Protein AF-0000000083544588 (afdb_homodimer)

Nearest PDB structures (foldseek):
  3ek3-assembly1_A-2  TM=9.457E-01  e=1.738E-19  Bacteroides fragilis NCTC 9343
  3pxv-assembly2_C  TM=9.164E-01  e=6.960E-16  Desulfitobacterium hafniense DCB-2
  3eo8-assembly3_E  TM=7.975E-01  e=5.896E-12  Clostridioides difficile 630
  3tnz-assembly1_B  TM=7.975E-01  e=2.793E-11  Mus musculus
  5yak-assembly3_D  TM=7.984E-01  e=4.180E-11  Homo sapiens

Sequence (372 aa):
MNETLKNIRNRRSTRAFLPEQLNDTDVQDIIEAGIYSPSATNNQPWHFTVIQRKDIIDRLNDAFKNIASKSENEYIRRFADNEKFHVFYNAPTVVLVSGDKNNEAASVDCAAATENMCIAAESLEIGGCWIGLIAHLLNSEEGAEWVKELEIPEGFRQIHALCLGYKKIQVTNAPKRKENTVNYIKMNETLKNIRNRRSTRAFLPEQLNDTDVQDIIEAGIYSPSATNNQPWHFTVIQRKDIIDRLNDAFKNIASKSENEYIRRFADNEKFHVFYNAPTVVLVSGDKNNEAASVDCAAATENMCIAAESLEIGGCWIGLIAHLLNSEEGAEWVKELEIPEGFRQIHALCLGYKKIQVTNAPKRKENTVNYIK

Organism: NCBI:txid360422

Solvent-accessible surface area (backbone atoms only — not comparable to full-atom values): 19712 Å² total; per-residue (Å²): 132,55,70,43,54,49,28,44,67,63,49,59,77,43,71,46,41,33,78,58,69,78,55,68,67,61,54,49,54,23,52,49,32,24,66,46,36,70,35,76,91,69,58,64,47,52,35,37,35,37,38,52,33,63,70,60,55,51,48,50,38,53,53,35,32,55,54,23,59,69,43,88,48,65,75,53,21,51,54,35,71,36,83,85,62,47,82,55,39,69,34,35,29,38,36,42,37,25,18,36,67,85,41,88,56,20,63,41,28,46,26,23,14,50,40,35,23,51,45,37,27,36,67,68,66,28,30,31,26,84,36,62,70,62,32,66,34,46,68,31,81,85,15,48,61,50,37,56,76,63,63,53,58,89,66,45,38,59,58,46,30,37,25,31,23,40,56,61,62,86,81,80,79,73,80,82,72,81,75,90,40,63,48,77,43,113,132,56,70,41,54,49,29,45,65,64,49,60,76,42,71,46,42,34,79,61,67,75,54,68,66,60,51,48,53,23,51,49,32,25,68,46,35,71,33,76,91,69,59,64,50,53,36,37,33,37,37,52,35,64,68,59,55,50,49,49,37,54,53,35,32,55,55,22,60,70,43,89,48,65,76,54,22,50,54,36,72,36,83,83,61,45,82,56,39,68,34,34,30,37,36,40,36,25,17,35,67,85,42,89,56,20,63,41,29,47,27,23,14,51,42,35,22,49,44,36,28,34,67,69,67,29,30,30,26,83,37,61,68,62,34,66,34,47,67,31,82,86,14,49,62,50,37,58,74,63,63,53,59,89,67,46,38,58,58,45,30,38,25,30,22,39,55,60,60,86,80,81,80,73,79,83,72,81,74,90,38,62,49,77,44,114

Structure (mmCIF, N/CA/C/O backbone):
data_AF-0000000083544588-model_v1
#
loop_
_entity.id
_entity.type
_entity.pdbx_description
1 polymer Nitroreductase
#
loop_
_atom_site.group_PDB
_atom_site.id
_atom_site.type_symbol
_atom_site.label_atom_id
_atom_site.label_alt_id
_atom_site.label_comp_id
_atom_site.label_asym_id
_atom_site.label_entity_id
_atom_site.label_seq_id
_atom_site.pdbx_PDB_ins_code
_atom_site.Cartn_x
_atom_site.Cartn_y
_atom_site.Cartn_z
_atom_site.occupancy
_atom_site.B_iso_or_equiv
_atom_site.auth_seq_id
_atom_site.auth_comp_id
_atom_site.auth_asym_id
_atom_site.auth_atom_id
_atom_site.pdbx_PDB_model_num
ATOM 1 N N . MET A 1 1 ? 20.031 1.789 12.148 1 83.75 1 MET A N 1
ATOM 2 C CA . MET A 1 1 ? 18.75 1.499 11.531 1 83.75 1 MET A CA 1
ATOM 3 C C . MET A 1 1 ? 18.141 0.225 12.102 1 83.75 1 MET A C 1
ATOM 5 O O . MET A 1 1 ? 18.828 -0.78 12.273 1 83.75 1 MET A O 1
ATOM 9 N N . ASN A 1 2 ? 16.844 0.308 12.445 1 95.31 2 ASN A N 1
ATOM 10 C CA . ASN A 1 2 ? 16.266 -0.887 13.047 1 95.31 2 ASN A CA 1
ATOM 11 C C . ASN A 1 2 ? 15.891 -1.922 11.992 1 95.31 2 ASN A C 1
ATOM 13 O O . ASN A 1 2 ? 16.047 -1.674 10.789 1 95.31 2 ASN A O 1
ATOM 17 N N . GLU A 1 3 ? 15.523 -3.125 12.398 1 98 3 GLU A N 1
ATOM 18 C CA . GLU A 1 3 ? 15.312 -4.258 11.5 1 98 3 GLU A CA 1
ATOM 19 C C . GLU A 1 3 ? 14.164 -3.992 10.531 1 98 3 GLU A C 1
ATOM 21 O O . GLU A 1 3 ? 14.203 -4.438 9.383 1 98 3 GLU A O 1
ATOM 26 N N . THR A 1 4 ? 13.18 -3.309 10.984 1 98.81 4 THR A N 1
ATOM 27 C CA . THR A 1 4 ? 12.047 -2.986 10.125 1 98.81 4 THR A CA 1
ATOM 28 C C . THR A 1 4 ? 12.484 -2.08 8.977 1 98.81 4 THR A C 1
ATOM 30 O O . THR A 1 4 ? 12.188 -2.357 7.812 1 98.81 4 THR A O 1
ATOM 33 N N . LEU A 1 5 ? 13.219 -1.004 9.242 1 98.75 5 LEU A N 1
ATOM 34 C CA . LEU A 1 5 ? 13.727 -0.095 8.227 1 98.75 5 LEU A CA 1
ATOM 35 C C . LEU A 1 5 ? 14.672 -0.822 7.273 1 98.75 5 LEU A C 1
ATOM 37 O O . LEU A 1 5 ? 14.641 -0.589 6.062 1 98.75 5 LEU A O 1
ATOM 41 N N . LYS A 1 6 ? 15.477 -1.685 7.816 1 97.94 6 LYS A N 1
ATOM 42 C CA . LYS A 1 6 ? 16.391 -2.477 6.996 1 97.94 6 LYS A CA 1
ATOM 43 C C . LYS A 1 6 ? 15.625 -3.336 5.996 1 97.94 6 LYS A C 1
ATOM 45 O O . LYS A 1 6 ? 15.984 -3.391 4.816 1 97.94 6 LYS A O 1
ATOM 50 N N . ASN A 1 7 ? 14.602 -4.016 6.453 1 98.12 7 ASN A N 1
ATOM 51 C CA . ASN A 1 7 ? 13.812 -4.875 5.578 1 98.12 7 ASN A CA 1
ATOM 52 C C . ASN A 1 7 ? 13.094 -4.07 4.5 1 98.12 7 ASN A C 1
ATOM 54 O O . ASN A 1 7 ? 13.016 -4.508 3.348 1 98.12 7 ASN A O 1
ATOM 58 N N . ILE A 1 8 ? 12.562 -2.893 4.832 1 98.25 8 ILE A N 1
ATOM 59 C CA . ILE A 1 8 ? 11.914 -2.025 3.857 1 98.25 8 ILE A CA 1
ATOM 60 C C . ILE A 1 8 ? 12.922 -1.619 2.779 1 98.25 8 ILE A C 1
ATOM 62 O O . ILE A 1 8 ? 12.609 -1.666 1.587 1 98.25 8 ILE A O 1
ATOM 66 N N . ARG A 1 9 ? 14.07 -1.272 3.168 1 95.94 9 ARG A N 1
ATOM 67 C CA . ARG A 1 9 ? 15.094 -0.819 2.238 1 95.94 9 ARG A CA 1
ATOM 68 C C . ARG A 1 9 ? 15.578 -1.965 1.357 1 95.94 9 ARG A C 1
ATOM 70 O O . ARG A 1 9 ? 15.914 -1.759 0.189 1 95.94 9 ARG A O 1
ATOM 77 N N . ASN A 1 10 ? 15.594 -3.135 1.881 1 94.88 10 ASN A N 1
ATOM 78 C CA . ASN A 1 10 ? 16.172 -4.285 1.195 1 94.88 10 ASN A CA 1
ATOM 79 C C . ASN A 1 10 ? 15.164 -4.953 0.268 1 94.88 10 ASN A C 1
ATOM 81 O O . ASN A 1 10 ? 15.539 -5.695 -0.64 1 94.88 10 ASN A O 1
ATOM 85 N N . ARG A 1 11 ? 13.891 -4.785 0.56 1 96.56 11 ARG A N 1
ATOM 86 C CA . ARG A 1 11 ? 12.867 -5.477 -0.219 1 96.56 11 ARG A CA 1
ATOM 87 C C . ARG A 1 11 ? 12.969 -5.121 -1.698 1 96.56 11 ARG A C 1
ATOM 89 O O . ARG A 1 11 ? 13.008 -3.941 -2.057 1 96.56 11 ARG A O 1
ATOM 96 N N . ARG A 1 12 ? 13.055 -6.121 -2.557 1 96.31 12 ARG A N 1
ATOM 97 C CA . ARG A 1 12 ? 13.031 -6.039 -4.012 1 96.31 12 ARG A CA 1
ATOM 98 C C . ARG A 1 12 ? 12.117 -7.109 -4.605 1 96.31 12 ARG A C 1
ATOM 100 O O . ARG A 1 12 ? 11.883 -8.148 -3.98 1 96.31 12 ARG A O 1
ATOM 107 N N . SER A 1 13 ? 11.688 -6.801 -5.824 1 96.69 13 SER A N 1
ATOM 108 C CA . SER A 1 13 ? 10.938 -7.84 -6.527 1 96.69 13 SER A CA 1
ATOM 109 C C . SER A 1 13 ? 11.844 -9.008 -6.902 1 96.69 13 SER A C 1
ATOM 111 O O . SER A 1 13 ? 12.875 -8.82 -7.551 1 96.69 13 SER A O 1
ATOM 113 N N . THR A 1 14 ? 11.484 -10.164 -6.402 1 96.69 14 THR A N 1
ATOM 114 C CA . THR A 1 14 ? 12.164 -11.406 -6.742 1 96.69 14 THR A CA 1
ATOM 115 C C . THR A 1 14 ? 11.484 -12.094 -7.918 1 96.69 14 THR A C 1
ATOM 117 O O . THR A 1 14 ? 10.266 -12.289 -7.914 1 96.69 14 THR A O 1
ATOM 120 N N . ARG A 1 15 ? 12.25 -12.547 -8.883 1 96.25 15 ARG A N 1
ATOM 121 C CA . ARG A 1 15 ? 11.656 -13.148 -10.07 1 96.25 15 ARG A CA 1
ATOM 122 C C . ARG A 1 15 ? 12.336 -14.469 -10.422 1 96.25 15 ARG A C 1
ATOM 124 O O . ARG A 1 15 ? 12.273 -14.914 -11.57 1 96.25 15 ARG A O 1
ATOM 131 N N . ALA A 1 16 ? 13.055 -14.938 -9.516 1 97.12 16 ALA A N 1
ATOM 132 C CA . ALA A 1 16 ? 13.641 -16.266 -9.555 1 97.12 16 ALA A CA 1
ATOM 133 C C . ALA A 1 16 ? 13.5 -16.969 -8.211 1 97.12 16 ALA A C 1
ATOM 135 O O . ALA A 1 16 ? 14.008 -16.5 -7.195 1 97.12 16 ALA A O 1
ATOM 136 N N . PHE A 1 17 ? 12.898 -18.234 -8.242 1 97.94 17 PHE A N 1
ATOM 137 C CA . PHE A 1 17 ? 12.539 -18.891 -6.996 1 97.94 17 PHE A CA 1
ATOM 138 C C . PHE A 1 17 ? 13.039 -20.344 -6.977 1 97.94 17 PHE A C 1
ATOM 140 O O . PHE A 1 17 ? 13.172 -20.969 -8.031 1 97.94 17 PHE A O 1
ATOM 147 N N . LEU A 1 18 ? 13.352 -20.766 -5.766 1 98 18 LEU A N 1
ATOM 148 C CA . LEU A 1 18 ? 13.531 -22.203 -5.562 1 98 18 LEU A CA 1
ATOM 149 C C . LEU A 1 18 ? 12.195 -22.938 -5.641 1 98 18 LEU A C 1
ATOM 151 O O . LEU A 1 18 ? 11.148 -22.359 -5.34 1 98 18 LEU A O 1
ATOM 155 N N . PRO A 1 19 ? 12.195 -24.219 -6.008 1 97.19 19 PRO A N 1
ATOM 156 C CA . PRO A 1 19 ? 10.938 -24.938 -6.199 1 97.19 19 PRO A CA 1
ATOM 157 C C . PRO A 1 19 ? 10.281 -25.344 -4.879 1 97.19 19 PRO A C 1
ATOM 159 O O . PRO A 1 19 ? 9.102 -25.703 -4.859 1 97.19 19 PRO A O 1
ATOM 162 N N . GLU A 1 20 ? 11.031 -25.281 -3.783 1 97.94 20 GLU A N 1
ATOM 163 C CA . GLU A 1 20 ? 10.516 -25.688 -2.479 1 97.94 20 GLU A CA 1
ATOM 164 C C . GLU A 1 20 ? 9.352 -24.812 -2.037 1 97.94 20 GLU A C 1
ATOM 166 O O . GLU A 1 20 ? 9.414 -23.594 -2.15 1 97.94 20 GLU A O 1
ATOM 171 N N . GLN A 1 21 ? 8.32 -25.516 -1.528 1 98.62 21 GLN A N 1
ATOM 172 C CA . GLN A 1 21 ? 7.156 -24.781 -1.042 1 98.62 21 GLN A CA 1
ATOM 173 C C . GLN A 1 21 ? 7.449 -24.109 0.294 1 98.62 21 GLN A C 1
ATOM 175 O O . GLN A 1 21 ? 8.242 -24.625 1.093 1 98.62 21 GLN A O 1
ATOM 180 N N . LEU A 1 22 ? 6.809 -23.016 0.507 1 98.69 22 LEU A N 1
ATOM 181 C CA . LEU A 1 22 ? 6.926 -22.328 1.789 1 98.69 22 LEU A CA 1
ATOM 182 C C . LEU A 1 22 ? 6.238 -23.125 2.895 1 98.69 22 LEU A C 1
ATOM 184 O O . LEU A 1 22 ? 5.27 -23.844 2.639 1 98.69 22 LEU A O 1
ATOM 188 N N . ASN A 1 23 ? 6.73 -22.984 4.074 1 97.56 23 ASN A N 1
ATOM 189 C CA . ASN A 1 23 ? 6.043 -23.641 5.184 1 97.56 23 ASN A CA 1
ATOM 190 C C . ASN A 1 23 ? 4.801 -22.859 5.609 1 97.56 23 ASN A C 1
ATOM 192 O O . ASN A 1 23 ? 4.695 -21.656 5.355 1 97.56 23 ASN A O 1
ATOM 196 N N . ASP A 1 24 ? 3.932 -23.547 6.281 1 98 24 ASP A N 1
ATOM 197 C CA . ASP A 1 24 ? 2.621 -23 6.625 1 98 24 ASP A CA 1
ATOM 198 C C . ASP A 1 24 ? 2.75 -21.797 7.559 1 98 24 ASP A C 1
ATOM 200 O O . ASP A 1 24 ? 2.006 -20.828 7.434 1 98 24 ASP A O 1
ATOM 204 N N . THR A 1 25 ? 3.605 -21.859 8.477 1 98.44 25 THR A N 1
ATOM 205 C CA . THR A 1 25 ? 3.764 -20.781 9.453 1 98.44 25 THR A CA 1
ATOM 206 C C . THR A 1 25 ? 4.156 -19.484 8.766 1 98.44 25 THR A C 1
ATOM 208 O O . THR A 1 25 ? 3.584 -18.438 9.047 1 98.44 25 THR A O 1
ATOM 211 N N . ASP A 1 26 ? 5.137 -19.594 7.863 1 98.44 26 ASP A N 1
ATOM 212 C CA . ASP A 1 26 ? 5.578 -18.406 7.129 1 98.44 26 ASP A CA 1
ATOM 213 C C . ASP A 1 26 ? 4.445 -17.828 6.281 1 98.44 26 ASP A C 1
ATOM 215 O O . ASP A 1 26 ? 4.223 -16.625 6.27 1 98.44 26 ASP A O 1
ATOM 219 N N . VAL A 1 27 ? 3.725 -18.703 5.609 1 98.81 27 VAL A N 1
ATOM 220 C CA . VAL A 1 27 ? 2.611 -18.266 4.773 1 98.81 27 VAL A CA 1
ATOM 221 C C . VAL A 1 27 ? 1.564 -17.562 5.637 1 98.81 27 VAL A C 1
ATOM 223 O O . VAL A 1 27 ? 1.08 -16.484 5.281 1 98.81 27 VAL A O 1
ATOM 226 N N . GLN A 1 28 ? 1.275 -18.078 6.75 1 98.5 28 GLN A N 1
ATOM 227 C CA . GLN A 1 28 ? 0.278 -17.516 7.645 1 98.5 28 GLN A CA 1
ATOM 228 C C . GLN A 1 28 ? 0.722 -16.141 8.156 1 98.5 28 GLN A C 1
ATOM 230 O O . GLN A 1 28 ? -0.082 -15.211 8.234 1 98.5 28 GLN A O 1
ATOM 235 N N . ASP A 1 29 ? 1.989 -16.062 8.539 1 98.81 29 ASP A N 1
ATOM 236 C CA . ASP A 1 29 ? 2.518 -14.789 9.016 1 98.81 29 ASP A CA 1
ATOM 237 C C . ASP A 1 29 ? 2.41 -13.711 7.938 1 98.81 29 ASP A C 1
ATOM 239 O O . ASP A 1 29 ? 2.061 -12.562 8.227 1 98.81 29 ASP A O 1
ATOM 243 N N . ILE A 1 30 ? 2.697 -14.086 6.719 1 98.94 30 ILE A N 1
ATOM 244 C CA . ILE A 1 30 ? 2.646 -13.141 5.605 1 98.94 30 ILE A CA 1
ATOM 245 C C . ILE A 1 30 ? 1.203 -12.711 5.359 1 98.94 30 ILE A C 1
ATOM 247 O O . ILE A 1 30 ? 0.922 -11.523 5.199 1 98.94 30 ILE A O 1
ATOM 251 N N . ILE A 1 31 ? 0.235 -13.641 5.371 1 98.88 31 ILE A N 1
ATOM 252 C CA . ILE A 1 31 ? -1.171 -13.336 5.137 1 98.88 31 ILE A CA 1
ATOM 253 C C . ILE A 1 31 ? -1.703 -12.469 6.277 1 98.88 31 ILE A C 1
ATOM 255 O O . ILE A 1 31 ? -2.439 -11.508 6.043 1 98.88 31 ILE A O 1
ATOM 259 N N . GLU A 1 32 ? -1.313 -12.805 7.469 1 98.5 32 GLU A N 1
ATOM 260 C CA . GLU A 1 32 ? -1.732 -12.008 8.617 1 98.5 32 GLU A CA 1
ATOM 261 C C . GLU A 1 32 ? -1.255 -10.562 8.484 1 98.5 32 GLU A C 1
ATOM 263 O O . GLU A 1 32 ? -1.97 -9.633 8.859 1 98.5 32 GLU A O 1
ATOM 268 N N . ALA A 1 33 ? -0.038 -10.383 7.996 1 98.81 33 ALA A N 1
ATOM 269 C CA . ALA A 1 33 ? 0.469 -9.031 7.758 1 98.81 33 ALA A CA 1
ATOM 270 C C . ALA A 1 33 ? -0.46 -8.25 6.828 1 98.81 33 ALA A C 1
ATOM 272 O O . ALA A 1 33 ? -0.697 -7.062 7.035 1 98.81 33 ALA A O 1
ATOM 273 N N . GLY A 1 34 ? -0.997 -8.898 5.797 1 98.88 34 GLY A N 1
ATOM 274 C CA . GLY A 1 34 ? -1.97 -8.258 4.922 1 98.88 34 GLY A CA 1
ATOM 275 C C . GLY A 1 34 ? -3.264 -7.902 5.633 1 98.88 34 GLY A C 1
ATOM 276 O O . GLY A 1 34 ? -3.775 -6.793 5.477 1 98.88 34 GLY A O 1
ATOM 277 N N . ILE A 1 35 ? -3.736 -8.781 6.438 1 98.5 35 ILE A N 1
ATOM 278 C CA . ILE A 1 35 ? -5.004 -8.633 7.141 1 98.5 35 ILE A CA 1
ATOM 279 C C . ILE A 1 35 ? -4.922 -7.461 8.117 1 98.5 35 ILE A C 1
ATOM 281 O O . ILE A 1 35 ? -5.91 -6.762 8.344 1 98.5 35 ILE A O 1
ATOM 285 N N . TYR A 1 36 ? -3.779 -7.168 8.609 1 97.5 36 TYR A N 1
ATOM 286 C CA . TYR A 1 36 ? -3.605 -6.145 9.633 1 97.5 36 TYR A CA 1
ATOM 287 C C . TYR A 1 36 ? -3.316 -4.785 9.008 1 97.5 36 TYR A C 1
ATOM 289 O O . TYR A 1 36 ? -3.016 -3.82 9.711 1 97.5 36 TYR A O 1
ATOM 297 N N . SER A 1 37 ? -3.363 -4.711 7.688 1 98.19 37 SER A N 1
ATOM 298 C CA . SER A 1 37 ? -3.193 -3.426 7.02 1 98.19 37 SER A CA 1
ATOM 299 C C . SER A 1 37 ? -4.34 -2.477 7.352 1 98.19 37 SER A C 1
ATOM 301 O O . SER A 1 37 ? -5.422 -2.914 7.746 1 98.19 37 SER A O 1
ATOM 303 N N . PRO A 1 38 ? -4.09 -1.159 7.324 1 97.88 38 PRO A N 1
ATOM 304 C CA . PRO A 1 38 ? -5.199 -0.215 7.449 1 97.88 38 PRO A CA 1
ATOM 305 C C . PRO A 1 38 ? -6.152 -0.263 6.258 1 97.88 38 PRO A C 1
ATOM 307 O O . PRO A 1 38 ? -5.773 -0.72 5.176 1 97.88 38 PRO A O 1
ATOM 310 N N . SER A 1 39 ? -7.371 0.122 6.488 1 98.19 39 SER A N 1
ATOM 311 C CA . SER A 1 39 ? -8.367 0.298 5.434 1 98.19 39 SER A CA 1
ATOM 312 C C . SER A 1 39 ? -9.281 1.481 5.734 1 98.19 39 SER A C 1
ATOM 314 O O . SER A 1 39 ? -9.523 1.807 6.898 1 98.19 39 SER A O 1
ATOM 316 N N . ALA A 1 40 ? -9.68 2.141 4.648 1 97.75 40 ALA A N 1
ATOM 317 C CA . ALA A 1 40 ? -10.594 3.266 4.805 1 97.75 40 ALA A CA 1
ATOM 318 C C . ALA A 1 40 ? -11.828 2.857 5.605 1 97.75 40 ALA A C 1
ATOM 320 O O . ALA A 1 40 ? -12.484 1.863 5.285 1 97.75 40 ALA A O 1
ATOM 321 N N . THR A 1 41 ? -12.047 3.65 6.738 1 94.56 41 THR A N 1
ATOM 322 C CA . THR A 1 41 ? -13.203 3.449 7.605 1 94.56 41 THR A CA 1
ATOM 323 C C . THR A 1 41 ? -13.203 2.035 8.18 1 94.56 41 THR A C 1
ATOM 325 O O . THR A 1 41 ? -14.266 1.49 8.492 1 94.56 41 THR A O 1
ATOM 328 N N . ASN A 1 42 ? -12.039 1.371 8.164 1 96.19 42 ASN A N 1
ATOM 329 C CA . ASN A 1 42 ? -11.875 0.008 8.656 1 96.19 42 ASN A CA 1
ATOM 330 C C . ASN A 1 42 ? -12.836 -0.958 7.973 1 96.19 42 ASN A C 1
ATOM 332 O O . ASN A 1 42 ? -13.406 -1.84 8.617 1 96.19 42 ASN A O 1
ATOM 336 N N . ASN A 1 43 ? -13.023 -0.753 6.664 1 97.38 43 ASN A N 1
ATOM 337 C CA . ASN A 1 43 ? -13.953 -1.593 5.918 1 97.38 43 ASN A CA 1
ATOM 338 C C . ASN A 1 43 ? -13.367 -2.979 5.652 1 97.38 43 ASN A C 1
ATOM 340 O O . ASN A 1 43 ? -14.109 -3.941 5.461 1 97.38 43 ASN A O 1
ATOM 344 N N . GLN A 1 44 ? -12.062 -3.068 5.598 1 98.38 44 GLN A N 1
ATOM 345 C CA . GLN A 1 44 ? -11.383 -4.332 5.344 1 98.38 44 GLN A CA 1
ATOM 346 C C . GLN A 1 44 ? -11.984 -5.051 4.141 1 98.38 44 GLN A C 1
ATOM 348 O O . GLN A 1 44 ? -12.43 -6.195 4.25 1 98.38 44 GLN A O 1
ATOM 353 N N . PRO A 1 45 ? -11.906 -4.328 2.951 1 98.69 45 PRO A N 1
ATOM 354 C CA . PRO A 1 45 ? -12.68 -4.777 1.791 1 98.69 45 PRO A CA 1
ATOM 355 C C . PRO A 1 45 ? -11.961 -5.863 0.988 1 98.69 45 PRO A C 1
ATOM 357 O O . PRO A 1 45 ? -12.125 -5.941 -0.233 1 98.69 45 PRO A O 1
ATOM 360 N N . TRP A 1 46 ? -11.164 -6.699 1.532 1 98.81 46 TRP A N 1
ATOM 361 C CA . TRP A 1 46 ? -10.273 -7.59 0.801 1 98.81 46 TRP A CA 1
ATOM 362 C C . TRP A 1 46 ? -10.633 -9.047 1.048 1 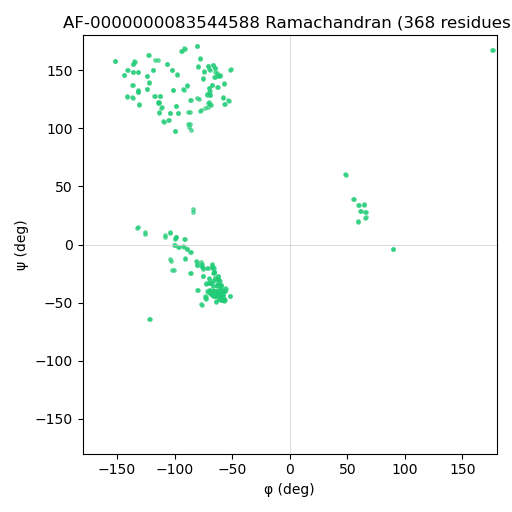98.81 46 TRP A C 1
ATOM 364 O O . TRP A 1 46 ? -11.344 -9.367 2.006 1 98.81 46 TRP A O 1
ATOM 374 N N . HIS A 1 47 ? -10.211 -9.859 0.164 1 98.88 47 HIS A N 1
ATOM 375 C CA . HIS A 1 47 ? -10.141 -11.312 0.285 1 98.88 47 HIS A CA 1
ATOM 376 C C . HIS A 1 47 ? -8.828 -11.852 -0.265 1 98.88 47 HIS A C 1
ATOM 378 O O . HIS A 1 47 ? -8.367 -11.414 -1.321 1 98.88 47 HIS A O 1
ATOM 384 N N . PHE A 1 48 ? -8.227 -12.805 0.445 1 98.94 48 PHE A N 1
ATOM 385 C CA . PHE A 1 48 ? -6.945 -13.391 0.065 1 98.94 48 PHE A CA 1
ATOM 386 C C . PHE A 1 48 ? -7.121 -14.836 -0.367 1 98.94 48 PHE A C 1
ATOM 388 O O . PHE A 1 48 ? -7.59 -15.672 0.411 1 98.94 48 PHE A O 1
ATOM 395 N N . THR A 1 49 ? -6.805 -15.133 -1.572 1 98.94 49 THR A N 1
ATOM 396 C CA . THR A 1 49 ? -6.758 -16.5 -2.074 1 98.94 49 THR A CA 1
ATOM 397 C C . THR A 1 49 ? -5.316 -16.984 -2.203 1 98.94 4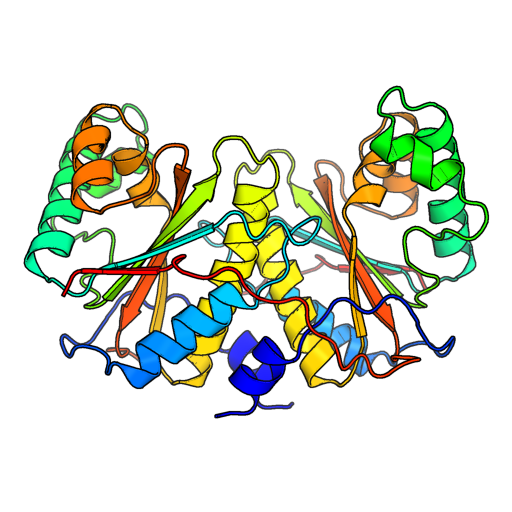9 THR A C 1
ATOM 399 O O . THR A 1 49 ? -4.562 -16.484 -3.043 1 98.94 49 THR A O 1
ATOM 402 N N . VAL A 1 50 ? -4.949 -17.953 -1.388 1 98.94 50 VAL A N 1
ATOM 403 C CA . VAL A 1 50 ? -3.594 -18.484 -1.377 1 98.94 50 VAL A CA 1
ATOM 404 C C . VAL A 1 50 ? -3.543 -19.781 -2.195 1 98.94 50 VAL A C 1
ATOM 406 O O . VAL A 1 50 ? -4.23 -20.75 -1.877 1 98.94 50 VAL A O 1
ATOM 409 N N . ILE A 1 51 ? -2.736 -19.781 -3.234 1 98.88 51 ILE A N 1
ATOM 410 C CA . ILE A 1 51 ? -2.629 -20.938 -4.133 1 98.88 51 ILE A CA 1
ATOM 411 C C . ILE A 1 51 ? -1.235 -21.547 -4.02 1 98.88 51 ILE A C 1
ATOM 413 O O . ILE A 1 51 ? -0.234 -20.891 -4.305 1 98.88 51 ILE A O 1
ATOM 417 N N . GLN A 1 52 ? -1.157 -22.859 -3.662 1 98.75 52 GLN A N 1
ATOM 418 C CA . GLN A 1 52 ? 0.119 -23.562 -3.572 1 98.75 52 GLN A CA 1
ATOM 419 C C . GLN A 1 52 ? 0.105 -24.828 -4.41 1 98.75 52 GLN A C 1
ATOM 421 O O . GLN A 1 52 ? 1.039 -25.641 -4.344 1 98.75 52 GLN A O 1
ATOM 426 N N . ARG A 1 53 ? -0.944 -24.969 -5.238 1 98.19 53 ARG A N 1
ATOM 427 C CA . ARG A 1 53 ? -1.023 -26.062 -6.203 1 98.19 53 ARG A CA 1
ATOM 428 C C . ARG A 1 53 ? -0.357 -25.688 -7.52 1 98.19 53 ARG A C 1
ATOM 430 O O . ARG A 1 53 ? -0.865 -24.828 -8.258 1 98.19 53 ARG A O 1
ATOM 437 N N . LYS A 1 54 ? 0.688 -26.375 -7.773 1 98.12 54 LYS A N 1
ATOM 438 C CA . LYS A 1 54 ? 1.479 -26.047 -8.953 1 98.12 54 LYS A CA 1
ATOM 439 C C . LYS A 1 54 ? 0.639 -26.172 -10.227 1 98.12 54 LYS A C 1
ATOM 441 O O . LYS A 1 54 ? 0.803 -25.375 -11.156 1 98.12 54 LYS A O 1
ATOM 446 N N . ASP A 1 55 ? -0.147 -27.172 -10.32 1 98.38 55 ASP A N 1
ATOM 447 C CA . ASP A 1 55 ? -0.958 -27.359 -11.516 1 98.38 55 ASP A CA 1
ATOM 448 C C . ASP A 1 55 ? -1.898 -26.188 -11.742 1 98.38 55 ASP A C 1
ATOM 450 O O . ASP A 1 55 ? -2.092 -25.75 -12.883 1 98.38 55 ASP A O 1
ATOM 454 N N . ILE A 1 56 ? -2.516 -25.609 -10.68 1 98.56 56 ILE A N 1
ATOM 455 C CA . ILE A 1 56 ? -3.412 -24.469 -10.789 1 98.56 56 ILE A CA 1
ATOM 456 C C . ILE A 1 56 ? -2.617 -23.219 -11.188 1 98.56 56 ILE A C 1
ATOM 458 O O . ILE A 1 56 ? -3.041 -22.453 -12.055 1 98.56 56 ILE A O 1
ATOM 462 N N . ILE A 1 57 ? -1.458 -23.047 -10.609 1 98.75 57 ILE A N 1
ATOM 463 C CA . ILE A 1 57 ? -0.606 -21.891 -10.906 1 98.75 57 ILE A CA 1
ATOM 464 C C . ILE A 1 57 ? -0.188 -21.938 -12.375 1 98.75 57 ILE A C 1
ATOM 466 O O . ILE A 1 57 ? -0.252 -20.922 -13.078 1 98.75 57 ILE A O 1
ATOM 470 N N . ASP A 1 58 ? 0.152 -23.125 -12.875 1 98.62 58 ASP A N 1
ATOM 471 C CA . ASP A 1 58 ? 0.551 -23.281 -14.273 1 98.62 58 ASP A CA 1
ATOM 472 C C . ASP A 1 58 ? -0.633 -23.062 -15.211 1 98.62 58 ASP A C 1
ATOM 474 O O . ASP A 1 58 ? -0.49 -22.422 -16.25 1 98.62 58 ASP A O 1
ATOM 478 N N . ARG A 1 59 ? -1.74 -23.547 -14.836 1 98.56 59 ARG A N 1
ATOM 479 C CA . ARG A 1 59 ? -2.93 -23.344 -15.656 1 98.56 59 ARG A CA 1
ATOM 480 C C . ARG A 1 59 ? -3.305 -21.875 -15.734 1 98.56 59 ARG A C 1
ATOM 482 O O . ARG A 1 59 ? -3.752 -21.391 -16.781 1 98.56 59 ARG A O 1
ATOM 489 N N . LEU A 1 60 ? -3.186 -21.156 -14.633 1 98.69 60 LEU A N 1
ATOM 490 C CA . LEU A 1 60 ? -3.43 -19.719 -14.633 1 98.69 60 LEU A CA 1
ATOM 491 C C . LEU A 1 60 ? -2.479 -19.016 -15.594 1 98.69 60 LEU A C 1
ATOM 493 O O . LEU A 1 60 ? -2.895 -18.125 -16.344 1 98.69 60 LEU A O 1
ATOM 497 N N . ASN A 1 61 ? -1.217 -19.359 -15.492 1 98.56 61 ASN A N 1
ATOM 498 C CA . ASN A 1 61 ? -0.246 -18.781 -16.406 1 98.56 61 ASN A CA 1
ATOM 499 C C . ASN A 1 61 ? -0.632 -19.031 -17.859 1 98.56 61 ASN A C 1
ATOM 501 O O . ASN A 1 61 ? -0.616 -18.094 -18.688 1 98.56 61 ASN A O 1
ATOM 505 N N . ASP A 1 62 ? -0.972 -20.25 -18.172 1 98 62 ASP A N 1
ATOM 506 C CA . ASP A 1 62 ? -1.333 -20.594 -19.547 1 98 62 ASP A CA 1
ATOM 507 C C . ASP A 1 62 ? -2.564 -19.828 -20 1 98 62 ASP A C 1
ATOM 509 O O . ASP A 1 62 ? -2.617 -19.344 -21.141 1 98 62 ASP A O 1
ATOM 513 N N . ALA A 1 63 ? -3.537 -19.734 -19.156 1 98.06 63 ALA A N 1
ATOM 514 C CA . ALA A 1 63 ? -4.754 -18.984 -19.469 1 98.06 63 ALA A CA 1
ATOM 515 C C . ALA A 1 63 ? -4.445 -17.5 -19.688 1 98.06 63 ALA A C 1
ATOM 517 O O . ALA A 1 63 ? -4.988 -16.875 -20.609 1 98.06 63 ALA A O 1
ATOM 518 N N . PHE A 1 64 ? -3.611 -16.938 -18.875 1 98.25 64 PHE A N 1
ATOM 519 C CA . PHE A 1 64 ? -3.203 -15.547 -19.047 1 98.25 64 PHE A CA 1
ATOM 520 C C . PHE A 1 64 ? -2.512 -15.344 -20.391 1 98.25 64 PHE A C 1
ATOM 522 O O . PHE A 1 64 ? -2.826 -14.406 -21.125 1 98.25 64 PHE A O 1
ATOM 529 N N . LYS A 1 65 ? -1.62 -16.25 -20.672 1 97.62 65 LYS A N 1
ATOM 530 C CA . LYS A 1 65 ? -0.9 -16.125 -21.938 1 97.62 65 LYS A CA 1
ATOM 531 C C . LYS A 1 65 ? -1.856 -16.203 -23.125 1 97.62 65 LYS A C 1
ATOM 533 O O . LYS A 1 65 ? -1.658 -15.516 -24.125 1 97.62 65 LYS A O 1
ATOM 538 N N . ASN A 1 66 ? -2.803 -17.031 -23.031 1 96.81 66 ASN A N 1
ATOM 539 C CA . ASN A 1 66 ? -3.795 -17.141 -24.094 1 96.81 66 ASN A CA 1
ATOM 540 C C . ASN A 1 66 ? -4.539 -15.828 -24.297 1 96.81 66 ASN A C 1
ATOM 542 O O . ASN A 1 66 ? -4.688 -15.367 -25.438 1 96.81 66 ASN A O 1
ATOM 546 N N . ILE A 1 67 ? -5 -15.203 -23.266 1 96 67 ILE A N 1
ATOM 547 C CA . ILE A 1 67 ? -5.742 -13.953 -23.391 1 96 67 ILE A CA 1
ATOM 548 C C . ILE A 1 67 ? -4.797 -12.836 -23.828 1 96 67 ILE A C 1
ATOM 550 O O . ILE A 1 67 ? -5.188 -11.953 -24.594 1 96 67 ILE A O 1
ATOM 554 N N . ALA A 1 68 ? -3.592 -12.867 -23.266 1 96.38 68 ALA A N 1
ATOM 555 C CA . ALA A 1 68 ? -2.596 -11.867 -23.625 1 96.38 68 ALA A CA 1
ATOM 556 C C . ALA A 1 68 ? -2.287 -11.93 -25.125 1 96.38 68 ALA A C 1
ATOM 558 O O . ALA A 1 68 ? -2.072 -10.891 -25.766 1 96.38 68 ALA A O 1
ATOM 559 N N . SER A 1 69 ? -2.299 -13.141 -25.75 1 96.19 69 SER A N 1
ATOM 560 C CA . SER A 1 69 ? -1.979 -13.32 -27.156 1 96.19 69 SER A CA 1
ATOM 561 C C . SER A 1 69 ? -3.029 -12.672 -28.062 1 96.19 69 SER A C 1
ATOM 563 O O . SER A 1 69 ? -2.752 -12.344 -29.219 1 96.19 69 SER A O 1
ATOM 565 N N . LYS A 1 70 ? -4.188 -12.422 -27.531 1 95 70 LYS A N 1
ATOM 566 C CA . LYS A 1 70 ? -5.301 -11.852 -28.281 1 95 70 LYS A CA 1
ATOM 567 C C . LYS A 1 70 ? -5.438 -10.359 -28.016 1 95 70 LYS A C 1
ATOM 569 O O . LYS A 1 70 ? -6.309 -9.695 -28.594 1 95 70 LYS A O 1
ATOM 574 N N . SER A 1 71 ? -4.605 -9.852 -27.203 1 93.62 71 SER A N 1
ATOM 575 C CA . SER A 1 71 ? -4.727 -8.461 -26.781 1 93.62 71 SER A CA 1
ATOM 576 C C . SER A 1 71 ? -4.273 -7.508 -27.891 1 93.62 71 SER A C 1
ATOM 578 O O . SER A 1 71 ? -3.299 -7.785 -28.578 1 93.62 71 SER A O 1
ATOM 580 N N . GLU A 1 72 ? -5 -6.379 -27.969 1 92.88 72 GLU A N 1
ATOM 581 C CA . GLU A 1 72 ? -4.586 -5.324 -28.891 1 92.88 72 GLU A CA 1
ATOM 582 C C . GLU A 1 72 ? -3.467 -4.477 -28.297 1 92.88 72 GLU A C 1
ATOM 584 O O . GLU A 1 72 ? -2.797 -3.73 -29.016 1 92.88 72 GLU A O 1
ATOM 589 N N . ASN A 1 73 ? -3.299 -4.559 -27.031 1 91.75 73 ASN A N 1
ATOM 590 C CA . ASN A 1 73 ? -2.215 -3.869 -26.344 1 91.75 73 ASN A CA 1
ATOM 591 C C . ASN A 1 73 ? -0.884 -4.59 -26.531 1 91.75 73 ASN A C 1
ATOM 593 O O . ASN A 1 73 ? -0.688 -5.688 -26 1 91.75 73 ASN A O 1
ATOM 597 N N . GLU A 1 74 ? 0.054 -3.922 -27.203 1 91.94 74 GLU A N 1
ATOM 598 C CA . GLU A 1 74 ? 1.338 -4.535 -27.547 1 91.94 74 GLU A CA 1
ATOM 599 C C . GLU A 1 74 ? 2.117 -4.898 -26.281 1 91.94 74 GLU A C 1
ATOM 601 O O . GLU A 1 74 ? 2.82 -5.91 -26.25 1 91.94 74 GLU A O 1
ATOM 606 N N . TYR A 1 75 ? 1.996 -4.141 -25.328 1 89.81 75 TYR A N 1
ATOM 607 C CA . TYR A 1 75 ? 2.699 -4.391 -24.062 1 89.81 75 TYR A CA 1
ATOM 608 C C . TYR A 1 75 ? 2.252 -5.707 -23.453 1 89.81 75 TYR A C 1
ATOM 610 O O . TYR A 1 75 ? 3.082 -6.52 -23.031 1 89.81 75 TYR A O 1
ATOM 618 N N . ILE A 1 76 ? 1.016 -5.906 -23.453 1 92.38 76 ILE A N 1
ATOM 619 C CA . ILE A 1 76 ? 0.461 -7.129 -22.875 1 92.38 76 ILE A CA 1
ATOM 620 C C . ILE A 1 76 ? 0.811 -8.32 -23.781 1 92.38 76 ILE A C 1
ATOM 622 O O . ILE A 1 76 ? 1.173 -9.391 -23.281 1 92.38 76 ILE A O 1
ATOM 626 N N . ARG A 1 77 ? 0.743 -8.195 -25.062 1 94.19 77 ARG A N 1
ATOM 627 C CA . ARG A 1 77 ? 0.971 -9.266 -26.031 1 94.19 77 ARG A CA 1
ATOM 628 C C . ARG A 1 77 ? 2.402 -9.789 -25.938 1 94.19 77 ARG A C 1
ATOM 630 O O . ARG A 1 77 ? 2.648 -10.977 -26.141 1 94.19 77 ARG A O 1
ATOM 637 N N . ARG A 1 78 ? 3.271 -8.93 -25.562 1 94.44 78 ARG A N 1
ATOM 638 C CA . ARG A 1 78 ? 4.68 -9.305 -25.484 1 94.44 78 ARG A CA 1
ATOM 639 C C . ARG A 1 78 ? 4.898 -10.445 -24.5 1 94.44 78 ARG A C 1
ATOM 641 O O . ARG A 1 78 ? 5.781 -11.281 -24.703 1 94.44 78 ARG A O 1
ATOM 648 N N . PHE A 1 79 ? 4.105 -10.469 -23.531 1 93.75 79 PHE A N 1
ATOM 649 C CA . PHE A 1 79 ? 4.254 -11.508 -22.516 1 93.75 79 PHE A CA 1
ATOM 650 C C . PHE A 1 79 ? 3.812 -12.859 -23.047 1 93.75 79 PHE A C 1
ATOM 652 O O . PHE A 1 79 ? 4.359 -13.898 -22.672 1 93.75 79 PHE A O 1
ATOM 659 N N . ALA A 1 80 ? 2.822 -12.875 -23.906 1 92.75 80 ALA A N 1
ATOM 660 C CA . ALA A 1 80 ? 2.383 -14.109 -24.547 1 92.75 80 ALA A CA 1
ATOM 661 C C . ALA A 1 80 ? 3.426 -14.609 -25.547 1 92.75 80 ALA A C 1
ATOM 663 O O . ALA A 1 80 ? 3.605 -15.82 -25.719 1 92.75 80 ALA A O 1
ATOM 664 N N . ASP A 1 81 ? 4.121 -13.711 -26.188 1 93.25 81 ASP A N 1
ATOM 665 C CA . ASP A 1 81 ? 5.082 -14.039 -27.234 1 93.25 81 ASP A CA 1
ATOM 666 C C . ASP A 1 81 ? 6.367 -14.617 -26.641 1 93.25 81 ASP A C 1
ATOM 668 O O . ASP A 1 81 ? 7.141 -15.266 -27.344 1 93.25 81 ASP A O 1
ATOM 672 N N . ASN A 1 82 ? 6.582 -14.359 -25.406 1 94.81 82 ASN A N 1
ATOM 673 C CA . ASN A 1 82 ? 7.766 -14.867 -24.719 1 94.81 82 ASN A CA 1
ATOM 674 C C . ASN A 1 82 ? 7.52 -16.266 -24.156 1 94.81 82 ASN A C 1
ATOM 676 O O . ASN A 1 82 ? 6.926 -16.406 -23.078 1 94.81 82 ASN A O 1
ATOM 680 N N . GLU A 1 83 ? 7.992 -17.266 -24.734 1 93.19 83 GLU A N 1
ATOM 681 C CA . GLU A 1 83 ? 7.754 -18.656 -24.375 1 93.19 83 GLU A CA 1
ATOM 682 C C . GLU A 1 83 ? 8.281 -18.969 -22.969 1 93.19 83 GLU A C 1
ATOM 684 O O . GLU A 1 83 ? 7.754 -19.844 -22.281 1 93.19 83 GLU A O 1
ATOM 689 N N . LYS A 1 84 ? 9.219 -18.312 -22.5 1 95.25 84 LYS A N 1
ATOM 690 C CA . LYS A 1 84 ? 9.859 -18.594 -21.219 1 95.25 84 LYS A CA 1
ATOM 691 C C . LYS A 1 84 ? 9.18 -17.828 -20.078 1 95.25 84 LYS A C 1
ATOM 693 O O . LYS A 1 84 ? 9.414 -18.125 -18.906 1 95.25 84 LYS A O 1
ATOM 698 N N . PHE A 1 85 ? 8.383 -16.922 -20.516 1 97 85 PHE A N 1
ATOM 699 C CA . PHE A 1 85 ? 7.75 -16.078 -19.516 1 97 85 PHE A CA 1
ATOM 700 C C . PHE A 1 85 ? 6.691 -16.844 -18.734 1 97 85 PHE A C 1
ATOM 702 O O . PHE A 1 85 ? 5.883 -17.562 -19.328 1 97 85 PHE A O 1
ATOM 709 N N . HIS A 1 86 ? 6.723 -16.828 -17.453 1 98.5 86 HIS A N 1
ATOM 710 C CA . HIS A 1 86 ? 5.672 -17.25 -16.531 1 98.5 86 HIS A CA 1
ATOM 711 C C . HIS A 1 86 ? 5.164 -16.094 -15.688 1 98.5 86 HIS A C 1
ATOM 713 O O . HIS A 1 86 ? 5.945 -15.43 -15 1 98.5 86 HIS A O 1
ATOM 719 N N . VAL A 1 87 ? 3.916 -15.852 -15.625 1 98.56 87 VAL A N 1
ATOM 720 C CA . VAL A 1 87 ? 3.363 -14.609 -15.086 1 98.56 87 VAL A CA 1
ATOM 721 C C . VAL A 1 87 ? 3.666 -14.523 -13.594 1 98.56 87 VAL A C 1
ATOM 723 O O . VAL A 1 87 ? 3.746 -13.422 -13.039 1 98.56 87 VAL A O 1
ATOM 726 N N . PHE A 1 88 ? 3.889 -15.688 -12.938 1 98.75 88 PHE A N 1
ATOM 727 C CA . PHE A 1 88 ? 4.23 -15.703 -11.516 1 98.75 88 PHE A CA 1
ATOM 728 C C . PHE A 1 88 ? 5.691 -16.078 -11.32 1 98.75 88 PHE A C 1
ATOM 730 O O . PHE A 1 88 ? 6.098 -16.453 -10.211 1 98.75 88 PHE A O 1
ATOM 737 N N . TYR A 1 89 ? 6.492 -16.203 -12.375 1 98.12 89 TYR A N 1
ATOM 738 C CA . TYR A 1 89 ? 7.918 -16.484 -12.359 1 98.12 89 TYR A CA 1
ATOM 739 C C . TYR A 1 89 ? 8.188 -17.844 -11.711 1 98.12 89 TYR A C 1
ATOM 741 O O . TYR A 1 89 ? 9.18 -18.016 -11 1 98.12 89 TYR A O 1
ATOM 749 N N . ASN A 1 90 ? 7.223 -18.734 -11.82 1 98.31 90 ASN A N 1
ATOM 750 C CA . ASN A 1 90 ? 7.309 -20.109 -11.336 1 98.31 90 ASN A CA 1
ATOM 751 C C . ASN A 1 90 ? 7.402 -20.156 -9.812 1 98.31 90 ASN A C 1
ATOM 753 O O . ASN A 1 90 ? 7.973 -21.109 -9.258 1 98.31 90 ASN A O 1
ATOM 757 N N . ALA A 1 91 ? 6.945 -19.156 -9.164 1 98.75 91 ALA A N 1
ATOM 758 C CA . ALA A 1 91 ? 6.887 -19.172 -7.703 1 98.75 91 ALA A CA 1
ATOM 759 C C . ALA A 1 91 ? 5.969 -20.281 -7.199 1 98.75 91 ALA A C 1
ATOM 761 O O . ALA A 1 91 ? 4.941 -20.578 -7.816 1 98.75 91 ALA A O 1
ATOM 762 N N . PRO A 1 92 ? 6.297 -20.875 -6.09 1 98.81 92 PRO A N 1
ATOM 763 C CA . PRO A 1 92 ? 5.5 -21.984 -5.586 1 98.81 92 PRO A CA 1
ATOM 764 C C . PRO A 1 92 ? 4.246 -21.531 -4.844 1 98.81 92 PRO A C 1
ATOM 766 O O . PRO A 1 92 ? 3.371 -22.344 -4.543 1 98.81 92 PRO A O 1
ATOM 769 N N . THR A 1 93 ? 4.121 -20.281 -4.461 1 98.94 93 THR A N 1
ATOM 770 C CA . THR A 1 93 ? 2.965 -19.734 -3.76 1 98.94 93 THR A CA 1
ATOM 771 C C . THR A 1 93 ? 2.498 -18.438 -4.422 1 98.94 93 THR A C 1
ATOM 773 O O . THR A 1 93 ? 3.312 -17.578 -4.754 1 98.94 93 THR A O 1
ATOM 776 N N . VAL A 1 94 ? 1.197 -18.375 -4.668 1 98.94 94 VAL A N 1
ATOM 777 C CA . VAL A 1 94 ? 0.581 -17.156 -5.203 1 98.94 94 VAL A CA 1
ATOM 778 C C . VAL A 1 94 ? -0.545 -16.703 -4.277 1 98.94 94 VAL A C 1
ATOM 780 O O . VAL A 1 94 ? -1.333 -17.516 -3.797 1 98.94 94 VAL A O 1
ATOM 783 N N . VAL A 1 95 ? -0.564 -15.445 -3.977 1 98.94 95 VAL A N 1
ATOM 784 C CA . VAL A 1 95 ? -1.666 -14.852 -3.227 1 98.94 95 VAL A CA 1
ATOM 785 C C . VAL A 1 95 ? -2.424 -13.867 -4.113 1 98.94 95 VAL A C 1
ATOM 787 O O . VAL A 1 95 ? -1.863 -12.859 -4.551 1 98.94 95 VAL A O 1
ATOM 790 N N . LEU A 1 96 ? -3.654 -14.164 -4.438 1 98.94 96 LEU A N 1
ATOM 791 C CA . LEU A 1 96 ? -4.543 -13.211 -5.098 1 98.94 96 LEU A CA 1
ATOM 792 C C . LEU A 1 96 ? -5.25 -12.328 -4.074 1 98.94 96 LEU A C 1
ATOM 794 O O . LEU A 1 96 ? -5.867 -12.836 -3.133 1 98.94 96 LEU A O 1
ATOM 798 N N . VAL A 1 97 ? -5.121 -11.055 -4.223 1 98.94 97 VAL A N 1
ATOM 799 C CA . VAL A 1 97 ? -5.789 -10.086 -3.363 1 98.94 97 VAL A CA 1
ATOM 800 C C . VAL A 1 97 ? -6.961 -9.453 -4.109 1 98.94 97 VAL A C 1
ATOM 802 O O . VAL A 1 97 ? -6.762 -8.609 -4.988 1 98.94 97 VAL A O 1
ATOM 805 N N . SER A 1 98 ? -8.125 -9.828 -3.738 1 98.94 98 SER A N 1
ATOM 806 C CA . SER A 1 98 ? -9.352 -9.328 -4.355 1 98.94 98 SER A CA 1
ATOM 807 C C . SER A 1 98 ? -10.078 -8.359 -3.434 1 98.94 98 SER A C 1
ATOM 809 O O . SER A 1 98 ? -9.828 -8.336 -2.225 1 98.94 98 SER A O 1
ATOM 811 N N . GLY A 1 99 ? -10.844 -7.523 -4.031 1 98.81 99 GLY A N 1
ATOM 812 C CA . GLY A 1 99 ? -11.547 -6.523 -3.246 1 98.81 99 GLY A CA 1
ATOM 813 C C . GLY A 1 99 ? -12.992 -6.352 -3.666 1 98.81 99 GLY A C 1
ATOM 814 O O . GLY A 1 99 ? -13.359 -6.656 -4.801 1 98.81 99 GLY A O 1
ATOM 815 N N . ASP A 1 100 ? -13.828 -5.871 -2.736 1 98.69 100 ASP A N 1
ATOM 816 C CA . ASP A 1 100 ? -15.227 -5.535 -2.992 1 98.69 100 ASP A CA 1
ATOM 817 C C . ASP A 1 100 ? -15.352 -4.523 -4.129 1 98.69 100 ASP A C 1
ATOM 819 O O . ASP A 1 100 ? -14.875 -3.393 -4.02 1 98.69 100 ASP A O 1
ATOM 823 N N . LYS A 1 101 ? -16.078 -4.941 -5.184 1 97.88 101 LYS A N 1
ATOM 824 C CA . LYS A 1 101 ? -16.141 -4.121 -6.391 1 97.88 101 LYS A CA 1
ATOM 825 C C . LYS A 1 101 ? -16.891 -2.82 -6.137 1 97.88 101 LYS A C 1
ATOM 827 O O . LYS A 1 101 ? -16.766 -1.861 -6.898 1 97.88 101 LYS A O 1
ATOM 832 N N . ASN A 1 102 ? -17.641 -2.756 -5.07 1 97.94 102 ASN A N 1
ATOM 833 C CA . ASN A 1 102 ? -18.453 -1.582 -4.777 1 97.94 102 ASN A CA 1
ATOM 834 C C . ASN A 1 102 ? -17.75 -0.642 -3.801 1 97.94 102 ASN A C 1
ATOM 836 O O . ASN A 1 102 ? -18.297 0.405 -3.441 1 97.94 102 ASN A O 1
ATOM 840 N N . ASN A 1 103 ? -16.594 -1.019 -3.357 1 98.12 103 ASN A N 1
ATOM 841 C CA . ASN A 1 103 ? -15.805 -0.179 -2.469 1 98.12 103 ASN A CA 1
ATOM 842 C C . ASN A 1 103 ? -14.75 0.611 -3.238 1 98.12 103 ASN A C 1
ATOM 844 O O . ASN A 1 103 ? -13.789 0.034 -3.76 1 98.12 103 ASN A O 1
ATOM 848 N N . GLU A 1 104 ? -14.922 1.86 -3.256 1 96.69 104 GLU A N 1
ATOM 849 C CA . GLU A 1 104 ? -14.062 2.725 -4.059 1 96.69 104 GLU A CA 1
ATOM 850 C C . GLU A 1 104 ? -12.625 2.711 -3.535 1 96.69 104 GLU A C 1
ATOM 852 O O . GLU A 1 104 ? -11.688 2.977 -4.285 1 96.69 104 GLU A O 1
ATOM 857 N N . ALA A 1 105 ? -12.477 2.377 -2.285 1 98.06 105 ALA A N 1
ATOM 858 C CA . ALA A 1 105 ? -11.141 2.393 -1.679 1 98.06 105 ALA A CA 1
ATOM 859 C C . ALA A 1 105 ? -10.477 1.024 -1.789 1 98.06 105 ALA A C 1
ATOM 861 O O . ALA A 1 105 ? -9.312 0.862 -1.406 1 98.06 105 ALA A O 1
ATOM 862 N N . ALA A 1 106 ? -11.141 0.045 -2.348 1 98.75 106 ALA A N 1
ATOM 863 C CA . ALA A 1 106 ? -10.672 -1.34 -2.307 1 98.75 106 ALA A CA 1
ATOM 864 C C . ALA A 1 106 ? -9.297 -1.476 -2.941 1 98.75 106 ALA A C 1
ATOM 866 O O . ALA A 1 106 ? -8.43 -2.189 -2.422 1 98.75 106 ALA A O 1
ATOM 867 N N . SER A 1 107 ? -9.086 -0.798 -4.059 1 98.69 107 SER A N 1
ATOM 868 C CA . SER A 1 107 ? -7.809 -0.921 -4.75 1 98.69 107 SER A CA 1
ATOM 869 C C . SER A 1 107 ? -6.66 -0.409 -3.885 1 98.69 107 SER A C 1
ATOM 871 O O . SER A 1 107 ? -5.621 -1.062 -3.773 1 98.69 107 SER A O 1
ATOM 873 N N . VAL A 1 108 ? -6.855 0.682 -3.207 1 98.81 108 VAL A N 1
ATOM 874 C CA . VAL A 1 108 ? -5.848 1.304 -2.354 1 98.81 108 VAL A CA 1
ATOM 875 C C . VAL A 1 108 ? -5.672 0.481 -1.079 1 98.81 108 VAL A C 1
ATOM 877 O O . VAL A 1 108 ? -4.547 0.211 -0.659 1 98.81 108 VAL A O 1
ATOM 880 N N . ASP A 1 109 ? -6.797 0.073 -0.493 1 98.88 109 ASP A N 1
ATOM 881 C CA . ASP A 1 109 ? -6.73 -0.745 0.714 1 98.88 109 ASP A CA 1
ATOM 882 C C . ASP A 1 109 ? -6.004 -2.061 0.447 1 98.88 109 ASP A C 1
ATOM 884 O O . ASP A 1 109 ? -5.172 -2.492 1.25 1 98.88 109 ASP A O 1
ATOM 888 N N . CYS A 1 110 ? -6.293 -2.678 -0.658 1 98.94 110 CYS A N 1
ATOM 889 C CA . CYS A 1 110 ? -5.633 -3.922 -1.034 1 98.94 110 CYS A CA 1
ATOM 890 C C . CYS A 1 110 ? -4.152 -3.693 -1.318 1 98.94 110 CYS A C 1
ATOM 892 O O . CYS A 1 110 ? -3.326 -4.574 -1.079 1 98.94 110 CYS A O 1
ATOM 894 N N . ALA A 1 111 ? -3.83 -2.504 -1.824 1 98.94 111 ALA A N 1
ATOM 895 C CA . ALA A 1 111 ? -2.424 -2.178 -2.055 1 98.94 111 ALA A CA 1
ATOM 896 C C . ALA A 1 111 ? -1.653 -2.115 -0.739 1 98.94 111 ALA A C 1
ATOM 898 O O . ALA A 1 111 ? -0.537 -2.629 -0.642 1 98.94 111 ALA A O 1
ATOM 899 N N . ALA A 1 112 ? -2.23 -1.479 0.255 1 9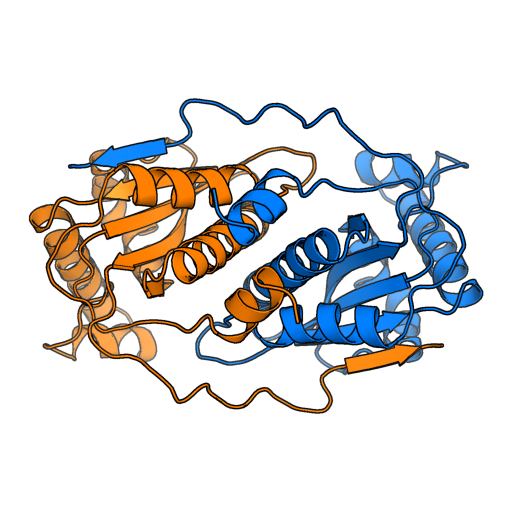8.94 112 ALA A N 1
ATOM 900 C CA . ALA A 1 112 ? -1.612 -1.44 1.578 1 98.94 112 ALA A CA 1
ATOM 901 C C . ALA A 1 112 ? -1.396 -2.85 2.123 1 98.94 112 ALA A C 1
ATOM 903 O O . ALA A 1 112 ? -0.326 -3.16 2.652 1 98.94 112 ALA A O 1
ATOM 904 N N . ALA A 1 113 ? -2.393 -3.684 1.945 1 98.94 113 ALA A N 1
ATOM 905 C CA . ALA A 1 113 ? -2.299 -5.07 2.398 1 98.94 113 ALA A CA 1
ATOM 906 C C . ALA A 1 113 ? -1.188 -5.812 1.662 1 98.94 113 ALA A C 1
ATOM 908 O O . ALA A 1 113 ? -0.414 -6.551 2.275 1 98.94 113 ALA A O 1
ATOM 909 N N . THR A 1 114 ? -1.133 -5.605 0.392 1 98.94 114 THR A N 1
ATOM 910 C CA . THR A 1 114 ? -0.12 -6.27 -0.422 1 98.94 114 THR A CA 1
ATOM 911 C C . THR A 1 114 ? 1.28 -5.82 -0.017 1 98.94 114 THR A C 1
ATOM 913 O O . THR A 1 114 ? 2.195 -6.637 0.088 1 98.94 114 THR A O 1
ATOM 916 N N . GLU A 1 115 ? 1.443 -4.535 0.22 1 98.94 115 GLU A N 1
ATOM 917 C CA . GLU A 1 115 ? 2.758 -4.047 0.624 1 98.94 115 GLU A CA 1
ATOM 918 C C . GLU A 1 115 ? 3.148 -4.582 1.999 1 98.94 115 GLU A C 1
ATOM 920 O O . GLU A 1 115 ? 4.309 -4.922 2.232 1 98.94 115 GLU A O 1
ATOM 925 N N . ASN A 1 116 ? 2.182 -4.637 2.949 1 98.94 116 ASN A N 1
ATOM 926 C CA . ASN A 1 116 ? 2.451 -5.305 4.219 1 98.94 116 ASN A CA 1
ATOM 927 C C . ASN A 1 116 ? 3.002 -6.711 4.004 1 98.94 116 ASN A C 1
ATOM 929 O O . ASN A 1 116 ? 3.971 -7.109 4.652 1 98.94 116 ASN A O 1
ATOM 933 N N . MET A 1 117 ? 2.41 -7.414 3.119 1 98.94 117 MET A N 1
ATOM 934 C CA . MET A 1 117 ? 2.834 -8.789 2.857 1 98.94 117 MET A CA 1
ATOM 935 C C . MET A 1 117 ? 4.23 -8.82 2.244 1 98.94 117 MET A C 1
ATOM 937 O O . MET A 1 117 ? 5.031 -9.695 2.564 1 98.94 117 MET A O 1
ATOM 941 N N . CYS A 1 118 ? 4.523 -7.887 1.341 1 98.88 118 CYS A N 1
ATOM 942 C CA . CYS A 1 118 ? 5.855 -7.793 0.757 1 98.88 118 CYS A CA 1
ATOM 943 C C . CYS A 1 118 ? 6.914 -7.609 1.839 1 98.88 118 CYS A C 1
ATOM 945 O O . CYS A 1 118 ? 7.93 -8.305 1.846 1 98.88 118 CYS A O 1
ATOM 947 N N . ILE A 1 119 ? 6.676 -6.711 2.768 1 98.88 119 ILE A N 1
ATOM 948 C CA . ILE A 1 119 ? 7.633 -6.395 3.82 1 98.88 119 ILE A CA 1
ATOM 949 C C . ILE A 1 119 ? 7.754 -7.574 4.781 1 98.88 119 ILE A C 1
ATOM 951 O O . ILE A 1 119 ? 8.859 -7.922 5.211 1 98.88 119 ILE A O 1
ATOM 955 N N . ALA A 1 120 ? 6.617 -8.18 5.113 1 98.94 120 ALA A N 1
ATOM 956 C CA . ALA A 1 120 ? 6.625 -9.367 5.961 1 98.94 120 ALA A CA 1
ATOM 957 C C . ALA A 1 120 ? 7.461 -10.484 5.332 1 98.94 120 ALA A C 1
ATOM 959 O O . ALA A 1 120 ? 8.289 -11.102 6.004 1 98.94 120 ALA A O 1
ATOM 960 N N . ALA A 1 121 ? 7.273 -10.734 4.07 1 98.88 121 ALA A N 1
ATOM 961 C CA . ALA A 1 121 ? 8.023 -11.766 3.365 1 98.88 121 ALA A CA 1
ATOM 962 C C . ALA A 1 121 ? 9.523 -11.508 3.436 1 98.88 121 ALA A C 1
ATOM 964 O O . ALA A 1 121 ? 10.305 -12.406 3.766 1 98.88 121 ALA A O 1
ATOM 965 N N . GLU A 1 122 ? 9.898 -10.273 3.154 1 98.06 122 GLU A N 1
ATOM 966 C CA . GLU A 1 122 ? 11.312 -9.922 3.215 1 98.06 122 GLU A CA 1
ATOM 967 C C . GLU A 1 122 ? 11.891 -10.188 4.602 1 98.06 122 GLU A C 1
ATOM 969 O O . GLU A 1 122 ? 13.008 -10.695 4.727 1 98.06 122 GLU A O 1
ATOM 974 N N . SER A 1 123 ? 11.125 -9.883 5.613 1 98.69 123 SER A N 1
ATOM 975 C CA . SER A 1 123 ? 11.602 -10.047 6.984 1 98.69 123 SER A CA 1
ATOM 976 C C . SER A 1 123 ? 11.789 -11.523 7.332 1 98.69 123 SER A C 1
ATOM 978 O O . SER A 1 123 ? 12.469 -11.852 8.305 1 98.69 123 SER A O 1
ATOM 980 N N . LEU A 1 124 ? 11.164 -12.367 6.586 1 98.62 124 LEU A N 1
ATOM 981 C CA . LEU A 1 124 ? 11.258 -13.812 6.777 1 98.62 124 LEU A CA 1
ATOM 982 C C . LEU A 1 124 ? 12.242 -14.43 5.789 1 98.62 124 LEU A C 1
ATOM 984 O O . LEU A 1 124 ? 12.328 -15.656 5.676 1 98.62 124 LEU A O 1
ATOM 988 N N . GLU A 1 125 ? 12.898 -13.57 5.027 1 97.38 125 GLU A N 1
ATOM 989 C CA . GLU A 1 125 ? 13.859 -13.977 4.012 1 97.38 125 GLU A CA 1
ATOM 990 C C . GLU A 1 125 ? 13.18 -14.742 2.881 1 97.38 125 GLU A C 1
ATOM 992 O O . GLU A 1 125 ? 13.758 -15.672 2.316 1 97.38 125 GLU A O 1
ATOM 997 N N . ILE A 1 126 ? 12.008 -14.445 2.691 1 98.44 126 ILE A N 1
ATOM 998 C CA . ILE A 1 126 ? 11.211 -14.969 1.585 1 98.44 126 ILE A CA 1
ATOM 999 C C . ILE A 1 126 ? 11.109 -13.914 0.483 1 98.44 126 ILE A C 1
ATOM 1001 O O . ILE A 1 126 ? 10.898 -12.734 0.763 1 98.44 126 ILE A O 1
ATOM 1005 N N . GLY A 1 127 ? 11.336 -14.32 -0.798 1 98.06 127 GLY A N 1
ATOM 1006 C CA . GLY A 1 127 ? 11.18 -13.43 -1.935 1 98.06 127 GLY A CA 1
ATOM 1007 C C . GLY A 1 127 ? 9.742 -13.25 -2.365 1 98.06 127 GLY A C 1
ATOM 1008 O O . GLY A 1 127 ? 8.906 -14.125 -2.131 1 98.06 127 GLY A O 1
ATOM 1009 N N . GLY A 1 128 ? 9.438 -12.156 -2.949 1 98 128 GLY A N 1
ATOM 1010 C CA . GLY A 1 128 ? 8.125 -11.875 -3.506 1 98 128 GLY A CA 1
ATOM 1011 C C . GLY A 1 128 ? 8.164 -10.914 -4.676 1 98 128 GLY A C 1
ATOM 1012 O O . GLY A 1 128 ? 9.141 -10.172 -4.848 1 98 128 GLY A O 1
ATOM 1013 N N . CYS A 1 129 ? 7.16 -10.984 -5.453 1 98.38 129 CYS A N 1
ATOM 1014 C CA . CYS A 1 129 ? 6.969 -10.047 -6.559 1 98.38 129 CYS A CA 1
ATOM 1015 C C . CYS A 1 129 ? 5.5 -9.672 -6.703 1 98.38 129 CYS A C 1
ATOM 1017 O O . CYS A 1 129 ? 4.633 -10.547 -6.75 1 98.38 129 CYS A O 1
ATOM 1019 N N . TRP A 1 130 ? 5.262 -8.352 -6.707 1 98.75 130 TRP A N 1
ATOM 1020 C CA . TRP A 1 130 ? 3.932 -7.812 -6.965 1 98.75 130 TRP A CA 1
ATOM 1021 C C . TRP A 1 130 ? 3.541 -8.008 -8.43 1 98.75 130 TRP A C 1
ATOM 1023 O O . TRP A 1 130 ? 4.234 -7.531 -9.328 1 98.75 130 TRP A O 1
ATOM 1033 N N . ILE A 1 131 ? 2.389 -8.711 -8.672 1 98.44 131 ILE A N 1
ATOM 1034 C CA . ILE A 1 131 ? 1.983 -9.078 -10.023 1 98.44 131 ILE A CA 1
ATOM 1035 C C . ILE A 1 131 ? 0.689 -8.359 -10.383 1 98.44 131 ILE A C 1
ATOM 1037 O O . ILE A 1 131 ? -0.325 -8.5 -9.703 1 98.44 131 ILE A O 1
ATOM 1041 N N . GLY A 1 132 ? 0.698 -7.598 -11.461 1 96.94 132 GLY A N 1
ATOM 1042 C CA . GLY A 1 132 ? -0.497 -6.922 -11.938 1 96.94 132 GLY A CA 1
ATOM 1043 C C . GLY A 1 132 ? -1.142 -7.617 -13.125 1 96.94 132 GLY A C 1
ATOM 1044 O O . GLY A 1 132 ? -2.355 -7.527 -13.32 1 96.94 132 GLY A O 1
ATOM 1045 N N . LEU A 1 133 ? -0.454 -8.414 -13.875 1 97.12 133 LEU A N 1
ATOM 1046 C CA . LEU A 1 133 ? -0.849 -8.891 -15.203 1 97.12 133 LEU A CA 1
ATOM 1047 C C . LEU A 1 133 ? -2.01 -9.875 -15.102 1 97.12 133 LEU A C 1
ATOM 1049 O O . LEU A 1 133 ? -2.873 -9.906 -15.984 1 97.12 133 LEU A O 1
ATOM 1053 N N . ILE A 1 134 ? -2.109 -10.602 -13.992 1 98.38 134 ILE A N 1
ATOM 1054 C CA . ILE A 1 134 ? -3.066 -11.695 -13.898 1 98.38 134 ILE A CA 1
ATOM 1055 C C . ILE A 1 134 ? -4.484 -11.133 -13.805 1 98.38 134 ILE A C 1
ATOM 1057 O O . ILE A 1 134 ? -5.457 -11.844 -14.078 1 98.38 134 ILE A O 1
ATOM 1061 N N . ALA A 1 135 ? -4.594 -9.859 -13.406 1 97.62 135 ALA A N 1
ATOM 1062 C CA . ALA A 1 135 ? -5.902 -9.219 -13.32 1 97.62 135 ALA A CA 1
ATOM 1063 C C . ALA A 1 135 ? -6.578 -9.156 -14.688 1 97.62 135 ALA A C 1
ATOM 1065 O O . ALA A 1 135 ? -7.805 -9.172 -14.781 1 97.62 135 ALA A O 1
ATOM 1066 N N . HIS A 1 136 ? -5.781 -9.062 -15.789 1 96.38 136 HIS A N 1
ATOM 1067 C CA . HIS A 1 136 ? -6.324 -9.039 -17.141 1 96.38 136 HIS A CA 1
ATOM 1068 C C . HIS A 1 136 ? -7.113 -10.312 -17.438 1 96.38 136 HIS A C 1
ATOM 1070 O O . HIS A 1 136 ? -8.102 -10.273 -18.172 1 96.38 136 HIS A O 1
ATOM 1076 N N . LEU A 1 137 ? -6.66 -11.398 -16.906 1 97.88 137 LEU A N 1
ATOM 1077 C CA . LEU A 1 137 ? -7.387 -12.648 -17.047 1 97.88 137 LEU A CA 1
ATOM 1078 C C . LEU A 1 137 ? -8.594 -12.695 -16.125 1 97.88 137 LEU A C 1
ATOM 1080 O O . LEU A 1 137 ? -9.727 -12.867 -16.578 1 97.88 137 LEU A O 1
ATOM 1084 N N . LEU A 1 138 ? -8.406 -12.438 -14.844 1 98.44 138 LEU A N 1
ATOM 1085 C CA . LEU A 1 138 ? -9.375 -12.766 -13.805 1 98.44 138 LEU A CA 1
ATOM 1086 C C . LEU A 1 138 ? -10.539 -11.781 -13.812 1 98.44 138 LEU A C 1
ATOM 1088 O O . LEU A 1 138 ? -11.609 -12.07 -13.266 1 98.44 138 LEU A O 1
ATOM 1092 N N . ASN A 1 139 ? -10.344 -10.633 -14.43 1 97.56 139 ASN A N 1
ATOM 1093 C CA . ASN A 1 139 ? -11.438 -9.672 -14.539 1 97.56 139 ASN A CA 1
ATOM 1094 C C . ASN A 1 139 ? -12.031 -9.656 -15.945 1 97.56 139 ASN A C 1
ATOM 1096 O O . ASN A 1 139 ? -12.797 -8.75 -16.297 1 97.56 139 ASN A O 1
ATOM 1100 N N . SER A 1 140 ? -11.648 -10.625 -16.766 1 96.62 140 SER A N 1
ATOM 1101 C CA . SER A 1 140 ? -12.219 -10.789 -18.094 1 96.62 140 SER A CA 1
ATOM 1102 C C . SER A 1 140 ? -13.414 -11.734 -18.078 1 96.62 140 SER A C 1
ATOM 1104 O O . SER A 1 140 ? -13.68 -12.383 -17.062 1 96.62 140 SER A O 1
ATOM 1106 N N . GLU A 1 141 ? -14.094 -11.742 -19.188 1 95.62 141 GLU A N 1
ATOM 1107 C CA . GLU A 1 141 ? -15.188 -12.695 -19.328 1 95.62 141 GLU A CA 1
ATOM 1108 C C . GLU A 1 141 ? -14.68 -14.133 -19.266 1 95.62 141 GLU A C 1
ATOM 1110 O O . GLU A 1 141 ? -15.305 -14.992 -18.641 1 95.62 141 GLU A O 1
ATOM 1115 N N . GLU A 1 142 ? -13.57 -14.391 -19.891 1 92.12 142 GLU A N 1
ATOM 1116 C CA . GLU A 1 142 ? -12.977 -15.727 -19.906 1 92.12 142 GLU A CA 1
ATOM 1117 C C . GLU A 1 142 ? -12.516 -16.141 -18.5 1 92.12 142 GLU A C 1
ATOM 1119 O O . GLU A 1 142 ? -12.453 -17.328 -18.203 1 92.12 142 GLU A O 1
ATOM 1124 N N . GLY A 1 143 ? -12.258 -15.164 -17.641 1 95.19 143 GLY A N 1
ATOM 1125 C CA . GLY A 1 143 ? -11.734 -15.438 -16.312 1 95.19 143 GLY A CA 1
ATOM 1126 C C . GLY A 1 143 ? -12.82 -15.727 -15.297 1 95.19 143 GLY A C 1
ATOM 1127 O O . GLY A 1 143 ? -12.523 -16.062 -14.148 1 95.19 143 GLY A O 1
ATOM 1128 N N . ALA A 1 144 ? -14.062 -15.57 -15.719 1 95.44 144 ALA A N 1
ATOM 1129 C CA . ALA A 1 144 ? -15.188 -15.742 -14.797 1 95.44 144 ALA A CA 1
ATOM 1130 C C . ALA A 1 144 ? -15.18 -17.141 -14.188 1 95.44 144 ALA A C 1
ATOM 1132 O O . ALA A 1 144 ? -15.484 -17.312 -13 1 95.44 144 ALA A O 1
ATOM 1133 N N . GLU A 1 145 ? -14.844 -18.141 -14.961 1 95.81 145 GLU A N 1
ATOM 1134 C CA . GLU A 1 145 ? -14.781 -19.5 -14.461 1 95.81 145 GLU A CA 1
ATOM 1135 C C . GLU A 1 145 ? -13.664 -19.672 -13.438 1 95.81 145 GLU A C 1
ATOM 1137 O O . GLU A 1 145 ? -13.789 -20.453 -12.492 1 95.81 145 GLU A O 1
ATOM 1142 N N . TRP A 1 146 ? -12.547 -18.969 -13.656 1 97.69 146 TRP A N 1
ATOM 1143 C CA . TRP A 1 146 ? -11.438 -19.016 -12.703 1 97.69 146 TRP A CA 1
ATOM 1144 C C . TRP A 1 146 ? -11.852 -18.438 -11.359 1 97.69 146 TRP A C 1
ATOM 1146 O O . TRP A 1 146 ? -11.516 -18.984 -10.305 1 97.69 146 TRP A O 1
ATOM 1156 N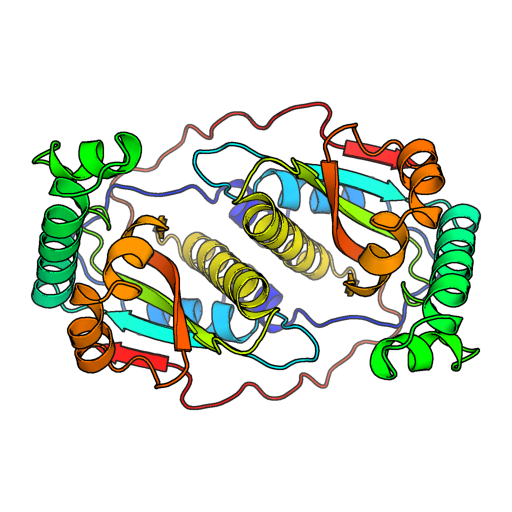 N . VAL A 1 147 ? -12.57 -17.297 -11.438 1 97.56 147 VAL A N 1
ATOM 1157 C CA . VAL A 1 147 ? -13.023 -16.641 -10.219 1 97.56 147 VAL A CA 1
ATOM 1158 C C . VAL A 1 147 ? -13.836 -17.609 -9.375 1 97.56 147 VAL A C 1
ATOM 1160 O O . VAL A 1 147 ? -13.648 -17.688 -8.156 1 97.56 147 VAL A O 1
ATOM 1163 N N . LYS A 1 148 ? -14.586 -18.406 -10.031 1 96.56 148 LYS A N 1
ATOM 1164 C CA . LYS A 1 148 ? -15.383 -19.422 -9.344 1 96.56 148 LYS A CA 1
ATOM 1165 C C . LYS A 1 148 ? -14.508 -20.562 -8.836 1 96.56 148 LYS A C 1
ATOM 1167 O O . LYS A 1 148 ? -14.625 -20.984 -7.68 1 96.56 148 LYS A O 1
ATOM 1172 N N . GLU A 1 149 ? -13.648 -21.031 -9.648 1 97.19 149 GLU A N 1
ATOM 1173 C CA . GLU A 1 149 ? -12.773 -22.156 -9.289 1 97.19 149 GLU A CA 1
ATOM 1174 C C . GLU A 1 149 ? -11.867 -21.781 -8.117 1 97.19 149 GLU A C 1
ATOM 1176 O O . GLU A 1 149 ? -11.586 -22.625 -7.258 1 97.19 149 GLU A O 1
ATOM 1181 N N . LEU A 1 150 ? -11.484 -20.531 -8.086 1 98.31 150 LEU A N 1
ATOM 1182 C CA . LEU A 1 150 ? -10.547 -20.062 -7.074 1 98.31 150 LEU A CA 1
ATOM 1183 C C . LEU A 1 150 ? -11.281 -19.594 -5.828 1 98.31 150 LEU A C 1
ATOM 1185 O O . LEU A 1 150 ? -10.664 -19.094 -4.883 1 98.31 150 LEU A O 1
ATOM 1189 N N . GLU A 1 151 ? -12.562 -19.594 -5.871 1 96.69 151 GLU A N 1
ATOM 1190 C CA . GLU A 1 151 ? -13.43 -19.266 -4.742 1 96.69 151 GLU A CA 1
ATOM 1191 C C . GLU A 1 151 ? -13.258 -17.812 -4.312 1 96.69 151 GLU A C 1
ATOM 1193 O O . GLU A 1 151 ? -13.234 -17.516 -3.119 1 96.69 151 GLU A O 1
ATOM 1198 N N . ILE A 1 152 ? -13.023 -17.016 -5.258 1 98.12 152 ILE A N 1
ATOM 1199 C CA . ILE A 1 152 ? -13.109 -15.586 -4.996 1 98.12 152 ILE A CA 1
ATOM 1200 C C . ILE A 1 152 ? -14.57 -15.195 -4.766 1 98.12 152 ILE A C 1
ATOM 1202 O O . ILE A 1 152 ? -15.445 -15.555 -5.555 1 98.12 152 ILE A O 1
ATOM 1206 N N . PRO A 1 153 ? -14.805 -14.469 -3.752 1 97.88 153 PRO A N 1
ATOM 1207 C CA . PRO A 1 153 ? -16.203 -14.219 -3.391 1 97.88 153 PRO A CA 1
ATOM 1208 C C . PRO A 1 153 ? -16.953 -13.422 -4.457 1 97.88 153 PRO A C 1
ATOM 1210 O O . PRO A 1 153 ? -16.375 -12.562 -5.117 1 97.88 153 PRO A O 1
ATOM 1213 N N . GLU A 1 154 ? -18.25 -13.703 -4.566 1 96.5 154 GLU A N 1
ATOM 1214 C CA . GLU A 1 154 ? -19.109 -12.906 -5.438 1 96.5 154 GLU A CA 1
ATOM 1215 C C . GLU A 1 154 ? -19.062 -11.43 -5.055 1 96.5 154 GLU A C 1
ATOM 1217 O O . GLU A 1 154 ? -19.062 -11.086 -3.869 1 96.5 154 GLU A O 1
ATOM 1222 N N . GLY A 1 155 ? -19 -10.586 -6.035 1 97.25 155 GLY A N 1
ATOM 1223 C CA . GLY A 1 155 ? -18.969 -9.156 -5.777 1 97.25 155 GLY A CA 1
ATOM 1224 C C . GLY A 1 155 ? -17.562 -8.609 -5.605 1 97.25 155 GLY A C 1
ATOM 1225 O O . GLY A 1 155 ? -17.375 -7.402 -5.457 1 97.25 155 GLY A O 1
ATOM 1226 N N . PHE A 1 156 ? -16.609 -9.508 -5.637 1 98.5 156 PHE A N 1
ATOM 1227 C CA . PHE A 1 156 ? -15.227 -9.078 -5.562 1 98.5 156 PHE A CA 1
ATOM 1228 C C . PHE A 1 156 ? -14.57 -9.117 -6.941 1 98.5 156 PHE A C 1
ATOM 1230 O O . PHE A 1 156 ? -14.938 -9.938 -7.785 1 98.5 156 PHE A O 1
ATOM 1237 N N . ARG A 1 157 ? -13.648 -8.258 -7.117 1 98.19 157 ARG A N 1
ATOM 1238 C CA . ARG A 1 157 ? -12.805 -8.289 -8.305 1 98.19 157 ARG A CA 1
ATOM 1239 C C . ARG A 1 157 ? -11.344 -8.5 -7.93 1 98.19 157 ARG A C 1
ATOM 1241 O O . ARG A 1 157 ? -10.898 -8.078 -6.859 1 98.19 157 ARG A O 1
ATOM 1248 N N . GLN A 1 158 ? -10.68 -9.125 -8.859 1 98.69 158 GLN A N 1
ATOM 1249 C CA . GLN A 1 158 ? -9.242 -9.266 -8.641 1 98.69 158 GLN A CA 1
ATOM 1250 C C . GLN A 1 158 ? -8.539 -7.918 -8.781 1 98.69 158 GLN A C 1
ATOM 1252 O O . GLN A 1 158 ? -8.773 -7.18 -9.742 1 98.69 158 GLN A O 1
ATOM 1257 N N . ILE A 1 159 ? -7.645 -7.629 -7.848 1 98.62 159 ILE A N 1
ATOM 1258 C CA . ILE A 1 159 ? -6.996 -6.324 -7.859 1 98.62 159 ILE A CA 1
ATOM 1259 C C . ILE A 1 159 ? -5.48 -6.5 -7.965 1 98.62 159 ILE A C 1
ATOM 1261 O O . ILE A 1 159 ? -4.867 -6.059 -8.938 1 98.62 159 ILE A O 1
ATOM 1265 N N . HIS A 1 160 ? -4.863 -7.129 -6.934 1 98.81 160 HIS A N 1
ATOM 1266 C CA . HIS A 1 160 ? -3.422 -7.348 -6.887 1 98.81 160 HIS A CA 1
ATOM 1267 C C . HIS A 1 160 ? -3.092 -8.828 -6.742 1 98.81 160 HIS A C 1
ATOM 1269 O O . HIS A 1 160 ? -3.965 -9.633 -6.402 1 98.81 160 HIS A O 1
ATOM 1275 N N . ALA A 1 161 ? -1.88 -9.188 -7.027 1 98.94 161 ALA A N 1
ATOM 1276 C CA . ALA A 1 161 ? -1.344 -10.508 -6.727 1 98.94 161 ALA A CA 1
ATOM 1277 C C . ALA A 1 161 ? 0.103 -10.422 -6.25 1 98.94 161 ALA A C 1
ATOM 1279 O O . ALA A 1 161 ? 0.81 -9.461 -6.57 1 98.94 161 ALA A O 1
ATOM 1280 N N . LEU A 1 162 ? 0.419 -11.336 -5.449 1 98.94 162 LEU A N 1
ATOM 1281 C CA . LEU A 1 162 ? 1.774 -11.484 -4.93 1 98.94 162 LEU A CA 1
ATOM 1282 C C . LEU A 1 162 ? 2.256 -12.93 -5.07 1 98.94 162 LEU A C 1
ATOM 1284 O O . LEU A 1 162 ? 1.604 -13.859 -4.59 1 98.94 162 LEU A O 1
ATOM 1288 N N . CYS A 1 163 ? 3.328 -13.117 -5.781 1 98.88 163 CYS A N 1
ATOM 1289 C CA . CYS A 1 163 ? 3.92 -14.453 -5.777 1 98.88 163 CYS A CA 1
ATOM 1290 C C . CYS A 1 163 ? 5.082 -14.523 -4.797 1 98.88 163 CYS A C 1
ATOM 1292 O O . CYS A 1 163 ? 5.781 -13.539 -4.578 1 98.88 163 CYS A O 1
ATOM 1294 N N . LEU A 1 164 ? 5.262 -15.695 -4.18 1 98.88 164 LEU A N 1
ATOM 1295 C CA . LEU A 1 164 ? 6.18 -15.883 -3.064 1 98.88 164 LEU A CA 1
ATOM 1296 C C . LEU A 1 164 ? 6.977 -17.172 -3.229 1 98.88 164 LEU A C 1
ATOM 1298 O O . LEU A 1 164 ? 6.453 -18.172 -3.721 1 98.88 164 LEU A O 1
ATOM 1302 N N . GLY A 1 165 ? 8.172 -17.141 -2.732 1 98.81 165 GLY A N 1
ATOM 1303 C CA . GLY A 1 165 ? 9.055 -18.312 -2.695 1 98.81 165 GLY A CA 1
ATOM 1304 C C . GLY A 1 165 ? 10.43 -18 -2.15 1 98.81 165 GLY A C 1
ATOM 1305 O O . GLY A 1 165 ? 10.773 -16.828 -1.946 1 98.81 165 GLY A O 1
ATOM 1306 N N . TYR A 1 166 ? 11.133 -19.031 -1.866 1 98.38 166 TYR A N 1
ATOM 1307 C CA . TYR A 1 166 ? 12.523 -18.828 -1.478 1 98.38 166 TYR A CA 1
ATOM 1308 C C . TYR A 1 166 ? 13.352 -18.312 -2.652 1 98.38 166 TYR A C 1
ATOM 1310 O O . TYR A 1 166 ? 13.211 -18.797 -3.777 1 98.38 166 TYR A O 1
ATOM 1318 N N . LYS A 1 167 ? 14.195 -17.359 -2.375 1 97.19 167 LYS A N 1
ATOM 1319 C CA . LYS A 1 167 ? 14.992 -16.703 -3.41 1 97.19 167 LYS A CA 1
ATOM 1320 C C . LYS A 1 167 ? 16.047 -17.656 -3.98 1 97.19 167 LYS A C 1
ATOM 1322 O O . LYS A 1 167 ? 16.797 -18.281 -3.23 1 97.19 167 LYS A O 1
ATOM 1327 N N . LYS A 1 168 ? 16.016 -17.703 -5.211 1 96.25 168 LYS A N 1
ATOM 1328 C CA . LYS A 1 168 ? 17.047 -18.484 -5.879 1 96.25 168 LYS A CA 1
ATOM 1329 C C . LYS A 1 168 ? 18.359 -17.703 -5.98 1 96.25 168 LYS A C 1
ATOM 1331 O O . LYS A 1 168 ? 19.438 -18.266 -5.891 1 96.25 168 LYS A O 1
ATOM 1336 N N . ILE A 1 169 ? 18.219 -16.422 -6.254 1 89.75 169 ILE A N 1
ATOM 1337 C CA . ILE A 1 169 ? 19.359 -15.508 -6.367 1 89.75 169 ILE A CA 1
ATOM 1338 C C . ILE A 1 169 ? 19.188 -14.359 -5.371 1 89.75 169 ILE A C 1
ATOM 1340 O O . ILE A 1 169 ? 18.078 -13.883 -5.133 1 89.75 169 ILE A O 1
ATOM 1344 N N . GLN A 1 170 ? 20.344 -14.07 -4.805 1 78.31 170 GLN A N 1
ATOM 1345 C CA . GLN A 1 170 ? 20.281 -12.891 -3.951 1 78.31 170 GLN A CA 1
ATOM 1346 C C . GLN A 1 170 ? 20.5 -11.617 -4.758 1 78.31 170 GLN A C 1
ATOM 1348 O O . GLN A 1 170 ? 21.469 -11.516 -5.512 1 78.31 170 GLN A O 1
ATOM 1353 N N . VAL A 1 171 ? 19.5 -11 -5.086 1 68.25 171 VAL A N 1
ATOM 1354 C CA . VAL A 1 171 ? 19.578 -9.805 -5.922 1 68.25 171 VAL A CA 1
ATOM 1355 C C . VAL A 1 171 ? 20.172 -8.656 -5.125 1 68.25 171 VAL A C 1
ATOM 1357 O O . VAL A 1 171 ? 19.703 -8.336 -4.031 1 68.25 171 VAL A O 1
ATOM 1360 N N . THR A 1 172 ? 21.297 -8.188 -5.602 1 64.69 172 THR A N 1
ATOM 1361 C CA . THR A 1 172 ? 22.016 -7.117 -4.918 1 64.69 172 THR A CA 1
ATOM 1362 C C . THR A 1 172 ? 21.812 -5.785 -5.633 1 64.69 172 THR A C 1
ATOM 1364 O O . THR A 1 172 ? 22.047 -4.723 -5.055 1 64.69 172 THR A O 1
ATOM 1367 N N . ASN A 1 173 ? 21.266 -5.871 -6.941 1 73.19 173 ASN A N 1
ATOM 1368 C CA . ASN A 1 173 ? 21.281 -4.566 -7.594 1 73.19 173 ASN A CA 1
ATOM 1369 C C . ASN A 1 173 ? 19.922 -3.887 -7.535 1 73.19 173 ASN A C 1
ATOM 1371 O O . ASN A 1 173 ? 19.031 -4.211 -8.32 1 73.19 173 ASN A O 1
ATOM 1375 N N . ALA A 1 174 ? 19.688 -3.059 -6.684 1 76.88 174 ALA A N 1
ATOM 1376 C CA . ALA A 1 174 ? 18.453 -2.275 -6.551 1 76.88 174 ALA A CA 1
ATOM 1377 C C . ALA A 1 174 ? 18.453 -1.093 -7.516 1 76.88 174 ALA A C 1
ATOM 1379 O O . ALA A 1 174 ? 19.469 -0.387 -7.645 1 76.88 174 ALA A O 1
ATOM 1380 N N . PRO A 1 175 ? 17.281 -1.054 -8.352 1 87.56 175 PRO A N 1
ATOM 1381 C CA . PRO A 1 175 ? 17.219 0.149 -9.188 1 87.56 175 PRO A CA 1
ATOM 1382 C C . PRO A 1 175 ? 17.391 1.435 -8.383 1 87.56 175 PRO A C 1
ATOM 1384 O O . PRO A 1 175 ? 17.062 1.476 -7.195 1 87.56 175 PRO A O 1
ATOM 1387 N N . LYS A 1 176 ? 17.938 2.391 -9.078 1 91.75 176 LYS A N 1
ATOM 1388 C CA . LYS A 1 176 ? 18.125 3.688 -8.438 1 91.75 176 LYS A CA 1
ATOM 1389 C C . LYS A 1 176 ? 16.781 4.336 -8.109 1 91.75 176 LYS A C 1
ATOM 1391 O O . LYS A 1 176 ? 15.82 4.195 -8.867 1 91.75 176 LYS A O 1
ATOM 1396 N N . ARG A 1 177 ? 16.734 5.012 -7.039 1 95.38 177 ARG A N 1
ATOM 1397 C CA . ARG A 1 177 ? 15.57 5.828 -6.691 1 95.38 177 ARG A CA 1
ATOM 1398 C C . ARG A 1 177 ? 15.703 7.238 -7.258 1 95.38 177 ARG A C 1
ATOM 1400 O O . ARG A 1 177 ? 16.797 7.82 -7.238 1 95.38 177 ARG A O 1
ATOM 1407 N N . LYS A 1 178 ? 14.57 7.727 -7.82 1 96.12 178 LYS A N 1
ATOM 1408 C CA . LYS A 1 178 ? 14.57 9.07 -8.391 1 96.12 178 LYS A CA 1
ATOM 1409 C C . LYS A 1 178 ? 14.906 10.117 -7.324 1 96.12 178 LYS A C 1
ATOM 1411 O O . LYS A 1 178 ? 14.477 10 -6.176 1 96.12 178 LYS A O 1
ATOM 1416 N N . GLU A 1 179 ? 15.602 11.117 -7.77 1 95.75 179 GLU A N 1
ATOM 1417 C CA . GLU A 1 179 ? 15.961 12.227 -6.891 1 95.75 179 GLU A CA 1
ATOM 1418 C C . GLU A 1 179 ? 14.945 13.359 -6.988 1 95.75 179 GLU A C 1
ATOM 1420 O O . GLU A 1 179 ? 14.078 13.352 -7.867 1 95.75 179 GLU A O 1
ATOM 1425 N N . ASN A 1 180 ? 15 14.328 -6.016 1 96.56 180 ASN A N 1
ATOM 1426 C CA . ASN A 1 180 ? 14.18 15.531 -5.996 1 96.56 180 ASN A CA 1
ATOM 1427 C C . ASN A 1 180 ? 12.695 15.195 -5.957 1 96.56 180 ASN A C 1
ATOM 1429 O O . ASN A 1 180 ? 11.891 15.844 -6.633 1 96.56 180 ASN A O 1
ATOM 1433 N N . THR A 1 181 ? 12.391 14.102 -5.27 1 98.38 181 THR A N 1
ATOM 1434 C CA . THR A 1 181 ? 10.992 13.695 -5.16 1 98.38 181 THR A CA 1
ATOM 1435 C C . THR A 1 181 ? 10.398 14.148 -3.832 1 98.38 181 THR A C 1
ATOM 1437 O O . THR A 1 181 ? 9.273 13.781 -3.49 1 98.38 181 THR A O 1
ATOM 1440 N N . VAL A 1 182 ? 11.156 14.93 -3.057 1 98.62 182 VAL A N 1
ATOM 1441 C CA . VAL A 1 182 ? 10.711 15.359 -1.734 1 98.62 182 VAL A CA 1
ATOM 1442 C C . VAL A 1 182 ? 10.914 16.875 -1.593 1 98.62 182 VAL A C 1
ATOM 1444 O O . VAL A 1 182 ? 11.953 17.406 -1.972 1 98.62 182 VAL A O 1
ATOM 1447 N N . ASN A 1 183 ? 9.977 17.547 -1.136 1 98 183 ASN A N 1
ATOM 1448 C CA . ASN A 1 183 ? 10.18 18.906 -0.667 1 98 183 ASN A CA 1
ATOM 1449 C C . ASN A 1 183 ? 9.719 19.078 0.778 1 98 183 ASN A C 1
ATOM 1451 O O . ASN A 1 183 ? 8.727 18.469 1.195 1 98 183 ASN A O 1
ATOM 1455 N N . TYR A 1 184 ? 10.422 19.906 1.521 1 98.06 184 TYR A N 1
ATOM 1456 C CA . TYR A 1 184 ? 10.164 20.172 2.934 1 98.06 184 TYR A CA 1
ATOM 1457 C C . TYR A 1 184 ? 9.68 21.594 3.145 1 98.06 184 TYR A C 1
ATOM 1459 O O . TYR A 1 184 ? 10.281 22.547 2.633 1 98.06 184 TYR A O 1
ATOM 1467 N N . ILE A 1 185 ? 8.602 21.734 3.799 1 97.81 185 ILE A N 1
ATOM 1468 C CA . ILE A 1 185 ? 8.078 23.031 4.23 1 97.81 185 ILE A CA 1
ATOM 1469 C C . ILE A 1 185 ? 8.203 23.156 5.75 1 97.81 185 ILE A C 1
ATOM 1471 O O . ILE A 1 185 ? 7.387 22.609 6.492 1 97.81 185 ILE A O 1
ATOM 1475 N N . LYS A 1 186 ? 9.18 23.984 6.293 1 94.81 186 LYS A N 1
ATOM 1476 C CA . LYS A 1 186 ? 9.531 24.047 7.707 1 94.81 186 LYS A CA 1
ATOM 1477 C C . LYS A 1 186 ? 9.523 25.484 8.211 1 94.81 186 LYS A C 1
ATOM 1479 O O . LYS A 1 186 ? 9.742 26.422 7.441 1 94.81 186 LYS A O 1
ATOM 1484 N N . MET B 1 1 ? 8.148 -14.195 16.766 1 83.94 1 MET B N 1
ATOM 1485 C CA . MET B 1 1 ? 7.848 -13.203 15.73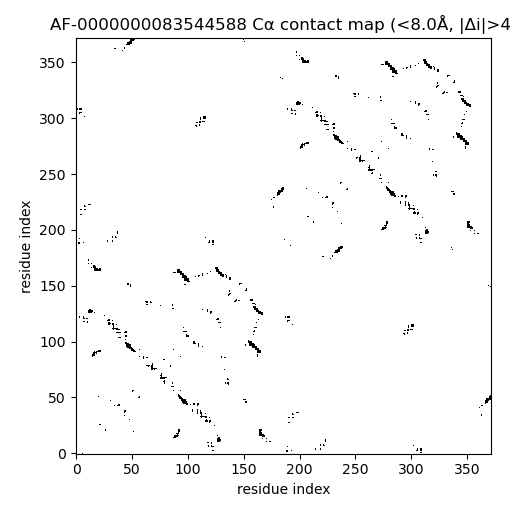4 1 83.94 1 MET B CA 1
ATOM 1486 C C . MET B 1 1 ? 8.945 -12.148 15.656 1 83.94 1 MET B C 1
ATOM 1488 O O . MET B 1 1 ? 9.398 -11.648 16.688 1 83.94 1 MET B O 1
ATOM 1492 N N . ASN B 1 2 ? 9.383 -11.852 14.438 1 95.38 2 ASN B N 1
ATOM 1493 C CA . ASN B 1 2 ? 10.461 -10.883 14.359 1 95.38 2 ASN B CA 1
ATOM 1494 C C . ASN B 1 2 ? 9.945 -9.453 14.484 1 95.38 2 ASN B C 1
ATOM 1496 O O . ASN B 1 2 ? 8.734 -9.234 14.57 1 95.38 2 ASN B O 1
ATOM 1500 N N . GLU B 1 3 ? 10.82 -8.477 14.609 1 98 3 GLU B N 1
ATOM 1501 C CA . GLU B 1 3 ? 10.477 -7.09 14.914 1 98 3 GLU B CA 1
ATOM 1502 C C . GLU B 1 3 ? 9.625 -6.477 13.805 1 98 3 GLU B C 1
ATOM 1504 O O . GLU B 1 3 ? 8.742 -5.656 14.07 1 98 3 GLU B O 1
ATOM 1509 N N . THR B 1 4 ? 9.898 -6.84 12.609 1 98.81 4 THR B N 1
ATOM 1510 C CA . THR B 1 4 ? 9.133 -6.32 11.484 1 98.81 4 THR B CA 1
ATOM 1511 C C . THR B 1 4 ? 7.676 -6.77 11.57 1 98.81 4 THR B C 1
ATOM 1513 O O . THR B 1 4 ? 6.758 -5.953 11.461 1 98.81 4 THR B O 1
ATOM 1516 N N . LEU B 1 5 ? 7.41 -8.055 11.781 1 98.75 5 LEU B N 1
ATOM 1517 C CA . LEU B 1 5 ? 6.062 -8.586 11.93 1 98.75 5 LEU B CA 1
ATOM 1518 C C . LEU B 1 5 ? 5.359 -7.965 13.125 1 98.75 5 LEU B C 1
ATOM 1520 O O . LEU B 1 5 ? 4.168 -7.652 13.062 1 98.75 5 LEU B O 1
ATOM 1524 N N . LYS B 1 6 ? 6.086 -7.789 14.188 1 97.88 6 LYS B N 1
ATOM 1525 C CA . LYS B 1 6 ? 5.531 -7.152 15.383 1 97.88 6 LYS B CA 1
ATOM 1526 C C . LYS B 1 6 ? 5.051 -5.738 15.078 1 97.88 6 LYS B C 1
ATOM 1528 O O . LYS B 1 6 ? 3.951 -5.352 15.477 1 97.88 6 LYS B O 1
ATOM 1533 N N . ASN B 1 7 ? 5.863 -4.961 14.398 1 98.06 7 ASN B N 1
ATOM 1534 C CA . ASN B 1 7 ? 5.504 -3.586 14.07 1 98.06 7 ASN B CA 1
ATOM 1535 C C . ASN B 1 7 ? 4.297 -3.531 13.133 1 98.06 7 ASN B C 1
ATOM 1537 O O . ASN B 1 7 ? 3.426 -2.672 13.289 1 98.06 7 ASN B O 1
ATOM 1541 N N . ILE B 1 8 ? 4.215 -4.434 12.156 1 98.19 8 ILE B N 1
ATOM 1542 C CA . ILE B 1 8 ? 3.068 -4.5 11.25 1 98.19 8 ILE B CA 1
ATOM 1543 C C . ILE B 1 8 ? 1.8 -4.789 12.055 1 98.19 8 ILE B C 1
ATOM 1545 O O . ILE B 1 8 ? 0.769 -4.145 11.844 1 98.19 8 ILE B O 1
ATOM 1549 N N . ARG B 1 9 ? 1.869 -5.672 12.938 1 95.88 9 ARG B N 1
ATOM 1550 C CA . ARG B 1 9 ? 0.712 -6.07 13.734 1 95.88 9 ARG B CA 1
ATOM 1551 C C . ARG B 1 9 ? 0.295 -4.953 14.688 1 95.88 9 ARG B C 1
ATOM 1553 O O . ARG B 1 9 ? -0.894 -4.781 14.961 1 95.88 9 ARG B O 1
ATOM 1560 N N . ASN B 1 10 ? 1.227 -4.215 15.148 1 94.88 10 ASN B N 1
ATOM 1561 C CA . ASN B 1 10 ? 0.977 -3.211 16.188 1 94.88 10 ASN B CA 1
ATOM 1562 C C . ASN B 1 10 ? 0.522 -1.887 15.57 1 94.88 10 ASN B C 1
ATOM 1564 O O . ASN B 1 10 ? -0.048 -1.043 16.266 1 94.88 10 ASN B O 1
ATOM 1568 N N . ARG B 1 11 ? 0.871 -1.651 14.328 1 96.5 11 ARG B N 1
ATOM 1569 C CA . ARG B 1 11 ? 0.556 -0.367 13.711 1 96.5 11 ARG B CA 1
ATOM 1570 C C . ARG B 1 11 ? -0.945 -0.1 13.734 1 96.5 11 ARG B C 1
ATOM 1572 O O . ARG B 1 11 ? -1.739 -0.943 13.312 1 96.5 11 ARG B O 1
ATOM 1579 N N . ARG B 1 12 ? -1.344 1.039 14.266 1 96.31 12 ARG B N 1
ATOM 1580 C CA . ARG B 1 12 ? -2.703 1.571 14.281 1 96.31 12 ARG B CA 1
ATOM 1581 C C . ARG B 1 12 ? -2.715 3.049 13.906 1 96.31 12 ARG B C 1
ATOM 1583 O O . ARG B 1 12 ? -1.709 3.744 14.062 1 96.31 12 ARG B O 1
ATOM 1590 N N . SER B 1 13 ? -3.895 3.449 13.445 1 96.75 13 SER B N 1
ATOM 1591 C CA . SER B 1 13 ? -4.039 4.883 13.219 1 96.75 13 SER B CA 1
ATOM 1592 C C . SER B 1 13 ? -4.035 5.652 14.539 1 96.75 13 SER B C 1
ATOM 1594 O O . SER B 1 13 ? -4.84 5.371 15.43 1 96.75 13 SER B O 1
ATOM 1596 N N . THR B 1 14 ? -3.078 6.527 14.656 1 96.69 14 THR B N 1
ATOM 1597 C CA . THR B 1 14 ? -2.984 7.426 15.797 1 96.69 14 THR B CA 1
ATOM 1598 C C . THR B 1 14 ? -3.705 8.742 15.516 1 96.69 14 THR B C 1
ATOM 1600 O O . THR B 1 14 ? -3.473 9.367 14.484 1 96.69 14 THR B O 1
ATOM 1603 N N . ARG B 1 15 ? -4.512 9.203 16.438 1 96.25 15 ARG B N 1
ATOM 1604 C CA . ARG B 1 15 ? -5.285 10.414 16.203 1 96.25 15 ARG B CA 1
ATOM 1605 C C . ARG B 1 15 ? -5.176 11.383 17.375 1 96.25 15 ARG B C 1
ATOM 1607 O O . ARG B 1 15 ? -6.039 12.242 17.562 1 96.25 15 ARG B O 1
ATOM 1614 N N . ALA B 1 16 ? -4.246 11.125 18.172 1 97.19 16 ALA B N 1
ATOM 1615 C CA . ALA B 1 16 ? -3.84 12.016 19.25 1 97.19 16 ALA B CA 1
ATOM 1616 C C . ALA B 1 16 ? -2.32 12.109 19.344 1 97.19 16 ALA B C 1
ATOM 1618 O O . ALA B 1 16 ? -1.642 11.102 19.562 1 97.19 16 ALA B O 1
ATOM 1619 N N . PHE B 1 17 ? -1.787 13.398 19.328 1 97.94 17 PHE B N 1
ATOM 1620 C CA . PHE B 1 17 ? -0.345 13.578 19.203 1 97.94 17 PHE B CA 1
ATOM 1621 C C . PHE B 1 17 ? 0.166 14.562 20.25 1 97.94 17 PHE B C 1
ATOM 1623 O O . PHE B 1 17 ? -0.566 15.461 20.672 1 97.94 17 PHE B O 1
ATOM 1630 N N . LEU B 1 18 ? 1.395 14.305 20.656 1 98 18 LEU B N 1
ATOM 1631 C CA . LEU B 1 18 ? 2.115 15.336 21.391 1 98 18 LEU B CA 1
ATOM 1632 C C . LEU B 1 18 ? 2.496 16.5 20.469 1 98 18 LEU B C 1
ATOM 1634 O O . LEU B 1 18 ? 2.678 16.297 19.266 1 98 18 LEU B O 1
ATOM 1638 N N . PRO B 1 19 ? 2.664 17.703 21 1 97.19 19 PRO B N 1
ATOM 1639 C CA . PRO B 1 19 ? 2.928 18.875 20.156 1 97.19 19 PRO B CA 1
ATOM 1640 C C . PRO B 1 19 ? 4.367 18.906 19.641 1 97.19 19 PRO B C 1
ATOM 1642 O O . PRO B 1 19 ? 4.672 19.672 18.719 1 97.19 19 PRO B O 1
ATOM 1645 N N . GLU B 1 20 ? 5.262 18.141 20.25 1 97.94 20 GLU B N 1
ATOM 1646 C CA . GLU B 1 20 ? 6.676 18.156 19.891 1 97.94 20 GLU B CA 1
ATOM 1647 C C . GLU B 1 20 ? 6.879 17.703 18.438 1 97.94 20 GLU B C 1
ATOM 1649 O O . GLU B 1 20 ? 6.293 16.703 18.016 1 97.94 20 GLU B O 1
ATOM 1654 N N . GLN B 1 21 ? 7.738 18.469 17.766 1 98.62 21 GLN B N 1
ATOM 1655 C CA . GLN B 1 21 ? 8.047 18.125 16.391 1 98.62 21 GLN B CA 1
ATOM 1656 C C . GLN B 1 21 ? 8.961 16.906 16.312 1 98.62 21 GLN B C 1
ATOM 1658 O O . GLN B 1 21 ? 9.789 16.688 17.203 1 98.62 21 GLN B O 1
ATOM 1663 N N . LEU B 1 22 ? 8.812 16.156 15.281 1 98.69 22 LEU B N 1
ATOM 1664 C CA . LEU B 1 22 ? 9.703 15.023 15.047 1 98.69 22 LEU B CA 1
ATOM 1665 C C . LEU B 1 22 ? 11.109 15.5 14.688 1 98.69 22 LEU B C 1
ATOM 1667 O O . LEU B 1 22 ? 11.273 16.578 14.109 1 98.69 22 LEU B O 1
ATOM 1671 N N . ASN B 1 23 ? 12.07 14.719 15.023 1 97.56 23 ASN B N 1
ATOM 1672 C CA . ASN B 1 23 ? 13.422 15.078 14.609 1 97.56 23 ASN B CA 1
ATOM 1673 C C . ASN B 1 23 ? 13.664 14.75 13.141 1 97.56 23 ASN B C 1
ATOM 1675 O O . ASN B 1 23 ? 12.977 13.898 12.57 1 97.56 23 ASN B O 1
ATOM 1679 N N . ASP B 1 24 ? 14.648 15.383 12.594 1 98 24 ASP B N 1
ATOM 1680 C CA . ASP B 1 24 ? 14.914 15.312 11.164 1 98 24 ASP B CA 1
ATOM 1681 C C . ASP B 1 24 ? 15.289 13.883 10.75 1 98 24 ASP B C 1
ATOM 1683 O O . ASP B 1 24 ? 14.883 13.422 9.68 1 98 24 ASP B O 1
ATOM 1687 N N . THR B 1 25 ? 16.047 13.234 11.516 1 98.44 25 THR B N 1
ATOM 1688 C CA . THR B 1 25 ? 16.5 11.891 11.18 1 98.44 25 THR B CA 1
ATOM 1689 C C . THR B 1 25 ? 15.32 10.938 11.039 1 98.44 25 THR B C 1
ATOM 1691 O O . THR B 1 25 ? 15.242 10.172 10.078 1 98.44 25 THR B O 1
ATOM 1694 N N . ASP B 1 26 ? 14.406 11 12.016 1 98.44 26 ASP B N 1
ATOM 1695 C CA . ASP B 1 26 ? 13.219 10.148 11.969 1 98.44 26 ASP B CA 1
ATOM 1696 C C . ASP B 1 26 ? 12.367 10.461 10.75 1 98.44 26 ASP B C 1
ATOM 1698 O O . ASP B 1 26 ? 11.914 9.547 10.047 1 98.44 26 ASP B O 1
ATOM 1702 N N . VAL B 1 27 ? 12.18 11.734 10.484 1 98.81 27 VAL B N 1
ATOM 1703 C CA . VAL B 1 27 ? 11.391 12.141 9.328 1 98.81 27 VAL B CA 1
ATOM 1704 C C . VAL B 1 27 ? 12.039 11.617 8.047 1 98.81 27 VAL B C 1
ATOM 1706 O O . VAL B 1 27 ? 11.352 11.055 7.184 1 98.81 27 VAL B O 1
ATOM 1709 N N . GLN B 1 28 ? 13.297 11.711 7.941 1 98.5 28 GLN B N 1
ATOM 1710 C CA . GLN B 1 28 ? 14.016 11.258 6.754 1 98.5 28 GLN B CA 1
ATOM 1711 C C . GLN B 1 28 ? 13.891 9.75 6.582 1 98.5 28 GLN B C 1
ATOM 1713 O O . GLN B 1 28 ? 13.703 9.258 5.465 1 98.5 28 GLN B O 1
ATOM 1718 N N . ASP B 1 29 ? 14.047 9.039 7.688 1 98.81 29 ASP B N 1
ATOM 1719 C CA . ASP B 1 29 ? 13.922 7.586 7.633 1 98.81 29 ASP B CA 1
ATOM 1720 C C . ASP B 1 29 ? 12.539 7.172 7.148 1 98.81 29 ASP B C 1
ATOM 1722 O O . ASP B 1 29 ? 12.398 6.242 6.352 1 98.81 29 ASP B O 1
ATOM 1726 N N . ILE B 1 30 ? 11.539 7.859 7.621 1 98.94 30 ILE B N 1
ATOM 1727 C CA . ILE B 1 30 ? 10.164 7.547 7.246 1 98.94 30 ILE B CA 1
ATOM 1728 C C . ILE B 1 30 ? 9.953 7.852 5.762 1 98.94 30 ILE B C 1
ATOM 1730 O O . ILE B 1 30 ? 9.375 7.039 5.031 1 98.94 30 ILE B O 1
ATOM 1734 N N . ILE B 1 31 ? 10.445 8.992 5.262 1 98.88 31 ILE B N 1
ATOM 1735 C CA . ILE B 1 31 ? 10.289 9.375 3.863 1 98.88 31 ILE B CA 1
ATOM 1736 C C . ILE B 1 31 ? 11.055 8.398 2.973 1 98.88 31 ILE B C 1
ATOM 1738 O O . ILE B 1 31 ? 10.562 7.988 1.92 1 98.88 31 ILE B O 1
ATOM 1742 N N . GLU B 1 32 ? 12.227 8.047 3.404 1 98.5 32 GLU B N 1
ATOM 1743 C CA . GLU B 1 32 ? 13.016 7.086 2.643 1 98.5 32 GLU B CA 1
ATOM 1744 C C . GLU B 1 32 ? 12.273 5.758 2.5 1 98.5 32 GLU B C 1
ATOM 1746 O O . GLU B 1 32 ? 12.336 5.113 1.451 1 98.5 32 GLU B O 1
ATOM 1751 N N . ALA B 1 33 ? 11.602 5.336 3.561 1 98.88 33 ALA B N 1
ATOM 1752 C CA . ALA B 1 33 ? 10.797 4.121 3.488 1 98.88 33 ALA B CA 1
ATOM 1753 C C . ALA B 1 33 ? 9.766 4.215 2.367 1 98.88 33 ALA B C 1
ATOM 1755 O O . ALA B 1 33 ? 9.516 3.234 1.66 1 98.88 33 ALA B O 1
ATOM 1756 N N . GLY B 1 34 ? 9.141 5.371 2.189 1 98.88 34 GLY B N 1
ATOM 1757 C CA . GLY B 1 34 ? 8.219 5.578 1.084 1 98.88 34 GLY B CA 1
ATOM 1758 C C . GLY B 1 34 ? 8.891 5.496 -0.276 1 98.88 34 GLY B C 1
ATOM 1759 O O . GLY B 1 34 ? 8.375 4.836 -1.185 1 98.88 34 GLY B O 1
ATOM 1760 N N . ILE B 1 35 ? 10.023 6.074 -0.389 1 98.56 35 ILE B N 1
ATOM 1761 C CA . ILE B 1 35 ? 10.766 6.16 -1.64 1 98.56 35 ILE B CA 1
ATOM 1762 C C . ILE B 1 35 ? 11.188 4.762 -2.082 1 98.56 35 ILE B C 1
ATOM 1764 O O . ILE B 1 35 ? 11.25 4.473 -3.279 1 98.56 35 ILE B O 1
ATOM 1768 N N . TYR B 1 36 ? 11.383 3.877 -1.187 1 97.56 36 TYR B N 1
ATOM 1769 C CA . TYR B 1 36 ? 11.898 2.549 -1.49 1 97.56 36 TYR B CA 1
ATOM 1770 C C . TYR B 1 36 ? 10.766 1.566 -1.75 1 97.56 36 TYR B C 1
ATOM 1772 O O . TYR B 1 36 ? 11 0.365 -1.905 1 97.56 36 TYR B O 1
ATOM 1780 N N . SER B 1 37 ? 9.539 2.061 -1.76 1 98.19 37 SER B N 1
ATOM 1781 C CA . SER B 1 37 ? 8.406 1.201 -2.102 1 98.19 37 SER B CA 1
ATOM 1782 C C . SER B 1 37 ? 8.484 0.733 -3.549 1 98.19 37 SER B C 1
ATOM 1784 O O . SER B 1 37 ? 9.148 1.364 -4.375 1 98.19 37 SER B O 1
ATOM 1786 N N . PRO B 1 38 ? 7.918 -0.442 -3.859 1 97.88 38 PRO B N 1
ATOM 1787 C CA . PRO B 1 38 ? 7.809 -0.84 -5.266 1 97.88 38 PRO B CA 1
ATOM 1788 C C . PRO B 1 38 ? 6.855 0.051 -6.059 1 97.88 38 PRO B C 1
ATOM 1790 O O . PRO B 1 38 ? 6 0.721 -5.473 1 97.88 38 PRO B O 1
ATOM 1793 N N . SER B 1 39 ? 7.07 0.114 -7.332 1 98.19 39 SER B N 1
ATOM 1794 C CA . SER B 1 39 ? 6.164 0.786 -8.258 1 98.19 39 SER B CA 1
ATOM 1795 C C . SER B 1 39 ? 6.086 0.044 -9.594 1 98.19 39 SER B C 1
ATOM 1797 O O . SER B 1 39 ? 7.051 -0.608 -10 1 98.19 39 SER B O 1
ATOM 1799 N N . ALA B 1 40 ? 4.891 0.1 -10.172 1 97.75 40 ALA B N 1
ATOM 1800 C CA . ALA B 1 40 ? 4.707 -0.533 -11.477 1 97.75 40 ALA B CA 1
ATOM 1801 C C . ALA B 1 40 ? 5.75 -0.045 -12.477 1 97.75 40 ALA B C 1
ATOM 1803 O O . ALA B 1 40 ? 5.926 1.162 -12.656 1 97.75 40 ALA B O 1
ATOM 1804 N N . THR B 1 41 ? 6.496 -1.078 -13.047 1 94.56 41 THR B N 1
ATOM 1805 C CA . THR B 1 41 ? 7.512 -0.816 -14.062 1 94.56 41 THR B CA 1
ATOM 1806 C C . THR B 1 41 ? 8.586 0.121 -13.523 1 94.56 41 THR B C 1
ATOM 1808 O O . THR B 1 41 ? 9.219 0.856 -14.281 1 94.56 41 THR B O 1
ATOM 1811 N N . ASN B 1 42 ? 8.695 0.21 -12.188 1 96.12 42 ASN B N 1
ATOM 1812 C CA . ASN B 1 42 ? 9.656 1.066 -11.508 1 96.12 42 ASN B CA 1
ATOM 1813 C C . ASN B 1 42 ? 9.531 2.52 -11.953 1 96.12 42 ASN B C 1
ATOM 1815 O O . ASN B 1 42 ? 10.539 3.203 -12.141 1 96.12 42 ASN B O 1
ATOM 1819 N N . ASN B 1 43 ? 8.289 2.957 -12.141 1 97.38 43 ASN B N 1
ATOM 1820 C CA . ASN B 1 43 ? 8.055 4.316 -12.617 1 97.38 43 ASN B CA 1
ATOM 1821 C C . ASN B 1 43 ? 8.281 5.34 -11.508 1 97.38 43 ASN B C 1
ATOM 1823 O O . ASN B 1 43 ? 8.562 6.508 -11.781 1 97.38 43 ASN B O 1
ATOM 1827 N N . GLN B 1 44 ? 8.102 4.93 -10.281 1 98.31 44 GLN B N 1
ATOM 1828 C CA . GLN B 1 44 ? 8.273 5.816 -9.133 1 98.31 44 GLN B CA 1
ATOM 1829 C C . GLN B 1 44 ? 7.535 7.137 -9.344 1 98.31 44 GLN B C 1
ATOM 1831 O O . GLN B 1 44 ? 8.141 8.211 -9.289 1 98.31 44 GLN B O 1
ATOM 1836 N N . PRO B 1 45 ? 6.164 7 -9.508 1 98.69 45 PRO B N 1
ATOM 1837 C CA . PRO B 1 45 ? 5.379 8.148 -9.984 1 98.69 45 PRO B CA 1
ATOM 1838 C C . PRO B 1 45 ? 4.988 9.102 -8.852 1 98.69 45 PRO B C 1
ATOM 1840 O O . PRO B 1 45 ? 3.961 9.773 -8.938 1 98.69 45 PRO B O 1
ATOM 1843 N N . TRP B 1 46 ? 5.688 9.234 -7.797 1 98.81 46 TRP B N 1
ATOM 1844 C CA . TRP B 1 46 ? 5.254 9.914 -6.582 1 98.81 46 TRP B CA 1
ATOM 1845 C C . TRP B 1 46 ? 6.094 11.164 -6.332 1 98.81 46 TRP B C 1
ATOM 1847 O O . TRP B 1 46 ? 7.184 11.312 -6.891 1 98.81 46 TRP B O 1
ATOM 1857 N N . HIS B 1 47 ? 5.543 12.039 -5.574 1 98.88 47 HIS B N 1
ATOM 1858 C CA . HIS B 1 47 ? 6.203 13.164 -4.934 1 98.88 47 HIS B CA 1
ATOM 1859 C C . HIS B 1 47 ? 5.746 13.32 -3.486 1 98.88 47 HIS B C 1
ATOM 1861 O O . HIS B 1 47 ? 4.555 13.203 -3.191 1 98.88 47 HIS B O 1
ATOM 1867 N N . PHE B 1 48 ? 6.699 13.586 -2.59 1 98.94 48 PHE B N 1
ATOM 1868 C CA . PHE B 1 48 ? 6.418 13.719 -1.165 1 98.94 48 PHE B CA 1
ATOM 1869 C C . PHE B 1 48 ? 6.613 15.164 -0.71 1 98.94 48 PHE B C 1
ATOM 1871 O O . PHE B 1 48 ? 7.707 15.719 -0.834 1 98.94 48 PHE B O 1
ATOM 1878 N N . THR B 1 49 ? 5.578 15.781 -0.246 1 98.94 49 THR B N 1
ATOM 1879 C CA . THR B 1 49 ? 5.648 17.094 0.378 1 98.94 49 THR B CA 1
ATOM 1880 C C . THR B 1 49 ? 5.539 16.984 1.896 1 98.94 49 THR B C 1
ATOM 1882 O O . THR B 1 49 ? 4.484 16.625 2.42 1 98.94 49 THR B O 1
ATOM 1885 N N . VAL B 1 50 ? 6.617 17.312 2.582 1 98.94 50 VAL B N 1
ATOM 1886 C CA . VAL B 1 50 ? 6.668 17.219 4.035 1 98.94 50 VAL B CA 1
ATOM 1887 C C . VAL B 1 50 ? 6.414 18.594 4.645 1 98.94 50 VAL B C 1
ATOM 1889 O O . VAL B 1 50 ? 7.172 19.547 4.398 1 98.94 50 VAL B O 1
ATOM 1892 N N . ILE B 1 51 ? 5.367 18.719 5.438 1 98.88 51 ILE B N 1
ATOM 1893 C CA . ILE B 1 51 ? 4.98 19.984 6.043 1 98.88 51 ILE B CA 1
ATOM 1894 C C . ILE B 1 51 ? 5.145 19.906 7.559 1 98.88 51 ILE B C 1
ATOM 1896 O O . ILE B 1 51 ? 4.496 19.094 8.219 1 98.88 51 ILE B O 1
ATOM 1900 N N . GLN B 1 52 ? 5.969 20.812 8.141 1 98.69 52 GLN B N 1
ATOM 1901 C CA . GLN B 1 52 ? 6.16 20.859 9.586 1 98.69 52 GLN B CA 1
ATOM 1902 C C . GLN B 1 52 ? 5.883 22.25 10.133 1 98.69 52 GLN B C 1
ATOM 1904 O O . GLN B 1 52 ? 6.105 22.516 11.32 1 98.69 52 GLN B O 1
ATOM 1909 N N . ARG B 1 53 ? 5.34 23.125 9.266 1 98.19 53 ARG B N 1
ATOM 1910 C CA . ARG B 1 53 ? 4.895 24.453 9.68 1 98.19 53 ARG B CA 1
ATOM 1911 C C . ARG B 1 53 ? 3.459 24.406 10.195 1 98.19 53 ARG B C 1
ATOM 1913 O O . ARG B 1 53 ? 2.521 24.203 9.422 1 98.19 53 ARG B O 1
ATOM 1920 N N . LYS B 1 54 ? 3.357 24.672 11.43 1 98.12 54 LYS B N 1
ATOM 1921 C CA . LYS B 1 54 ? 2.051 24.578 12.078 1 98.12 54 LYS B CA 1
ATOM 1922 C C . LYS B 1 54 ? 1.041 25.516 11.414 1 98.12 54 LYS B C 1
ATOM 1924 O O . LYS B 1 54 ? -0.136 25.172 11.289 1 98.12 54 LYS B O 1
ATOM 1929 N N . ASP B 1 55 ? 1.451 26.688 11.109 1 98.38 55 ASP B N 1
ATOM 1930 C CA . ASP B 1 55 ? 0.539 27.656 10.508 1 98.38 55 ASP B CA 1
ATOM 1931 C C . ASP B 1 55 ? -0.012 27.141 9.18 1 98.38 55 ASP B C 1
ATOM 1933 O O . ASP B 1 55 ? -1.194 27.312 8.883 1 98.38 55 ASP B O 1
ATOM 1937 N N . ILE B 1 56 ? 0.814 26.469 8.328 1 98.56 56 ILE B N 1
ATOM 1938 C CA . ILE B 1 56 ? 0.379 25.906 7.055 1 98.56 56 ILE B CA 1
ATOM 1939 C C . ILE B 1 56 ? -0.567 24.734 7.293 1 98.56 56 ILE B C 1
ATOM 1941 O O . ILE B 1 56 ? -1.605 24.625 6.637 1 98.56 56 ILE B O 1
ATOM 1945 N N . ILE B 1 57 ? -0.254 23.906 8.25 1 98.75 57 ILE B N 1
ATOM 1946 C CA . ILE B 1 57 ? -1.084 22.75 8.578 1 98.75 57 ILE B CA 1
ATOM 1947 C C . ILE B 1 57 ? -2.459 23.219 9.047 1 98.75 57 ILE B C 1
ATOM 1949 O O . ILE B 1 57 ? -3.484 22.688 8.609 1 98.75 57 ILE B O 1
ATOM 1953 N N . ASP B 1 58 ? -2.496 24.281 9.867 1 98.56 58 ASP B N 1
ATOM 1954 C CA . ASP B 1 58 ? -3.758 24.812 10.359 1 98.56 58 ASP B CA 1
ATOM 1955 C C . ASP B 1 58 ? -4.551 25.469 9.227 1 98.56 58 ASP B C 1
ATOM 1957 O O . ASP B 1 58 ? -5.773 25.328 9.156 1 98.56 58 ASP B O 1
ATOM 1961 N N . ARG B 1 59 ? -3.877 26.156 8.398 1 98.56 59 ARG B N 1
ATOM 1962 C CA . ARG B 1 59 ? -4.551 26.797 7.27 1 98.56 59 ARG B CA 1
ATOM 1963 C C . ARG B 1 59 ? -5.152 25.75 6.336 1 98.56 59 ARG B C 1
ATOM 1965 O O . ARG B 1 59 ? -6.234 25.953 5.781 1 98.56 59 ARG B O 1
ATOM 1972 N N . LEU B 1 60 ? -4.445 24.672 6.105 1 98.69 60 LEU B N 1
ATOM 1973 C CA . LEU B 1 60 ? -4.977 23.578 5.301 1 98.69 60 LEU B CA 1
ATOM 1974 C C . LEU B 1 60 ? -6.25 23 5.922 1 98.69 60 LEU B C 1
ATOM 1976 O O . LEU B 1 60 ? -7.23 22.75 5.223 1 98.69 60 LEU B O 1
ATOM 1980 N N . ASN B 1 61 ? -6.18 22.766 7.211 1 98.56 61 ASN B N 1
ATOM 1981 C CA . ASN B 1 61 ? -7.367 22.281 7.902 1 98.56 61 ASN B CA 1
ATOM 1982 C C . ASN B 1 61 ? -8.547 23.234 7.719 1 98.56 61 ASN B C 1
ATOM 1984 O O . ASN B 1 61 ? -9.656 22.797 7.398 1 98.56 61 ASN B O 1
ATOM 1988 N N . ASP B 1 62 ? -8.312 24.5 7.938 1 98 62 ASP B N 1
ATOM 1989 C CA . ASP B 1 62 ? -9.383 25.484 7.812 1 98 62 ASP B CA 1
ATOM 1990 C C . ASP B 1 62 ? -9.945 25.516 6.391 1 98 62 ASP B C 1
ATOM 1992 O O . ASP B 1 62 ? -11.164 25.594 6.203 1 98 62 ASP B O 1
ATOM 1996 N N . ALA B 1 63 ? -9.094 25.469 5.406 1 98 63 ALA B N 1
ATOM 1997 C CA . ALA B 1 63 ? -9.516 25.453 4.012 1 98 63 ALA B CA 1
ATOM 1998 C C . ALA B 1 63 ? -10.328 24.203 3.701 1 98 63 ALA B C 1
ATOM 2000 O O . ALA B 1 63 ? -11.344 24.266 2.996 1 98 63 ALA B O 1
ATOM 2001 N N . PHE B 1 64 ? -9.898 23.078 4.191 1 98.19 64 PHE B N 1
ATOM 2002 C CA . PHE B 1 64 ? -10.648 21.844 4.008 1 98.19 64 PHE B CA 1
ATOM 2003 C C . PHE B 1 64 ? -12.039 21.953 4.621 1 98.19 64 PHE B C 1
ATOM 2005 O O . PHE B 1 64 ? -13.031 21.594 3.988 1 98.19 64 PHE B O 1
ATOM 2012 N N . LYS B 1 65 ? -12.07 22.453 5.824 1 97.5 65 LYS B N 1
ATOM 2013 C CA . LYS B 1 65 ? -13.359 22.594 6.492 1 97.5 65 LYS B CA 1
ATOM 2014 C C . LYS B 1 65 ? -14.297 23.5 5.707 1 97.5 65 LYS B C 1
ATOM 2016 O O . LYS B 1 65 ? -15.508 23.266 5.656 1 97.5 65 LYS B O 1
ATOM 2021 N N . ASN B 1 66 ? -13.766 24.531 5.18 1 96.69 66 ASN B N 1
ATOM 2022 C CA . ASN B 1 66 ? -14.57 25.438 4.367 1 96.69 66 ASN B CA 1
ATOM 2023 C C . ASN B 1 66 ? -15.18 24.719 3.164 1 96.69 66 ASN B C 1
ATOM 2025 O O . ASN B 1 66 ? -16.375 24.859 2.893 1 96.69 66 ASN B O 1
ATOM 2029 N N . ILE B 1 67 ? -14.406 23.969 2.439 1 95.81 67 ILE B N 1
ATOM 2030 C CA . ILE B 1 67 ? -14.922 23.266 1.264 1 95.81 67 ILE B CA 1
ATOM 2031 C C . ILE B 1 67 ? -15.875 22.156 1.694 1 95.81 67 ILE B C 1
ATOM 2033 O O . ILE B 1 67 ? -16.859 21.891 1.012 1 95.81 67 ILE B O 1
ATOM 2037 N N . ALA B 1 68 ? -15.5 21.484 2.787 1 96.25 68 ALA B N 1
ATOM 2038 C CA . ALA B 1 68 ? -16.359 20.422 3.311 1 96.25 68 ALA B CA 1
ATOM 2039 C C . ALA B 1 68 ? -17.734 20.969 3.684 1 96.25 68 ALA B C 1
ATOM 2041 O O . ALA B 1 68 ? -18.75 20.297 3.486 1 96.25 68 ALA B O 1
ATOM 2042 N N . SER B 1 69 ? -17.828 22.219 4.199 1 96.12 69 SER B N 1
ATOM 2043 C CA . SER B 1 69 ? -19.078 22.828 4.629 1 96.12 69 SER B CA 1
ATOM 2044 C C . SER B 1 69 ? -20.016 23.062 3.449 1 96.12 69 SER B C 1
ATOM 2046 O O . SER B 1 69 ? -21.234 23.156 3.623 1 96.12 69 SER B O 1
ATOM 2048 N N . LYS B 1 70 ? -19.484 23.094 2.262 1 94.88 70 LYS B N 1
ATOM 2049 C CA . LYS B 1 70 ? -20.25 23.359 1.049 1 94.88 70 LYS B CA 1
ATOM 2050 C C . LYS B 1 70 ? -20.578 22.062 0.305 1 94.88 70 LYS B C 1
ATOM 2052 O O . LYS B 1 70 ? -21.234 22.094 -0.734 1 94.88 70 LYS B O 1
ATOM 2057 N N . SER B 1 71 ? -20.141 21 0.826 1 93.38 71 SER B N 1
ATOM 2058 C CA . SER B 1 71 ? -20.281 19.719 0.132 1 93.38 71 SER B CA 1
ATOM 2059 C C . SER B 1 71 ? -21.719 19.219 0.213 1 93.38 71 SER B C 1
ATOM 2061 O O . SER B 1 71 ? -22.375 19.344 1.25 1 93.38 71 SER B O 1
ATOM 2063 N N . GLU B 1 72 ? -22.141 18.609 -0.904 1 92.5 72 GLU B N 1
ATOM 2064 C CA . GLU B 1 72 ? -23.453 17.953 -0.911 1 92.5 72 GLU B CA 1
ATOM 2065 C C . GLU B 1 72 ? -23.375 16.578 -0.256 1 92.5 72 GLU B C 1
ATOM 2067 O O . GLU B 1 72 ? -24.406 15.992 0.096 1 92.5 72 GLU B O 1
ATOM 2072 N N . ASN B 1 73 ? -22.219 16.062 -0.122 1 91.38 73 ASN B N 1
ATOM 2073 C CA . ASN B 1 73 ? -22 14.789 0.557 1 91.38 73 ASN B CA 1
ATOM 2074 C C . ASN B 1 73 ? -22.047 14.945 2.074 1 91.38 73 ASN B C 1
ATOM 2076 O O . ASN B 1 73 ? -21.156 15.555 2.67 1 91.38 73 ASN B O 1
ATOM 2080 N N . GLU B 1 74 ? -23.047 14.312 2.68 1 91.69 74 GLU B N 1
ATOM 2081 C CA . GLU B 1 74 ? -23.266 14.453 4.117 1 91.69 74 GLU B CA 1
ATOM 2082 C C . GLU B 1 74 ? -22.078 13.938 4.914 1 91.69 74 GLU B C 1
ATOM 2084 O O . GLU B 1 74 ? -21.734 14.492 5.961 1 91.69 74 GLU B O 1
ATOM 2089 N N . TYR B 1 75 ? -21.484 12.953 4.453 1 89.69 75 TYR B N 1
ATOM 2090 C CA . TYR B 1 75 ? -20.344 12.375 5.133 1 89.69 75 TYR B CA 1
ATOM 2091 C C . TYR B 1 75 ? -19.188 13.383 5.227 1 89.69 75 TYR B C 1
ATOM 2093 O O . TYR B 1 75 ? -18.594 13.555 6.289 1 89.69 75 TYR B O 1
ATOM 2101 N N . ILE B 1 76 ? -18.969 14.047 4.176 1 92.12 76 ILE B N 1
ATOM 2102 C CA . ILE B 1 76 ? -17.891 15.031 4.141 1 92.12 76 ILE B CA 1
ATOM 2103 C C . ILE B 1 76 ? -18.281 16.25 4.98 1 92.12 76 ILE B C 1
ATOM 2105 O O . ILE B 1 76 ? -17.453 16.781 5.723 1 92.12 76 ILE B O 1
ATOM 2109 N N . ARG B 1 77 ? -19.5 16.688 4.938 1 94.06 77 ARG B N 1
ATOM 2110 C CA . ARG B 1 77 ? -19.984 17.875 5.621 1 94.06 77 ARG B CA 1
ATOM 2111 C C . ARG B 1 77 ? -19.875 17.719 7.133 1 94.06 77 ARG B C 1
ATOM 2113 O O . ARG B 1 77 ? -19.641 18.703 7.852 1 94.06 77 ARG B O 1
ATOM 2120 N N . ARG B 1 78 ? -19.984 16.531 7.57 1 94.38 78 ARG B N 1
ATOM 2121 C CA . ARG B 1 78 ? -19.969 16.266 9.008 1 94.38 78 ARG B CA 1
ATOM 2122 C C . ARG B 1 78 ? -18.641 16.719 9.617 1 94.38 78 ARG B C 1
ATOM 2124 O O . ARG B 1 78 ? -18.609 17.156 10.773 1 94.38 78 ARG B O 1
ATOM 2131 N N . PHE B 1 79 ? -17.641 16.656 8.859 1 93.62 79 PHE B N 1
ATOM 2132 C CA . PHE B 1 79 ? -16.344 17.047 9.367 1 93.62 79 PHE B CA 1
ATOM 2133 C C . PHE B 1 79 ? -16.25 18.547 9.539 1 93.62 79 PHE B C 1
ATOM 2135 O O . PHE B 1 79 ? -15.562 19.031 10.445 1 93.62 79 PHE B O 1
ATOM 2142 N N . ALA B 1 80 ? -16.906 19.281 8.688 1 92.69 80 ALA B N 1
ATOM 2143 C CA . ALA B 1 80 ? -16.953 20.734 8.812 1 92.69 80 ALA B CA 1
ATOM 2144 C C . ALA B 1 80 ? -17.797 21.156 10.023 1 92.69 80 ALA B C 1
ATOM 2146 O O . ALA B 1 80 ? -17.5 22.156 10.68 1 92.69 80 ALA B O 1
ATOM 2147 N N . ASP B 1 81 ? -18.797 20.406 10.328 1 93.06 81 ASP B N 1
ATOM 2148 C CA . ASP B 1 81 ? -19.75 20.719 11.391 1 93.06 81 ASP B CA 1
ATOM 2149 C C . ASP B 1 81 ? -19.141 20.453 12.773 1 93.06 81 ASP B C 1
ATOM 2151 O O . ASP B 1 81 ? -19.625 20.969 13.781 1 93.06 81 ASP B O 1
ATOM 2155 N N . ASN B 1 82 ? -18.141 19.656 12.797 1 94.56 82 ASN B N 1
ATOM 2156 C CA . ASN B 1 82 ? -17.469 19.344 14.047 1 94.56 82 ASN B CA 1
ATOM 2157 C C . ASN B 1 82 ? -16.359 20.344 14.359 1 9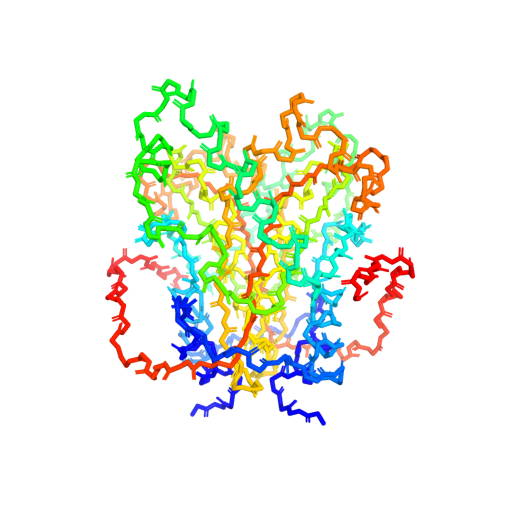4.56 82 ASN B C 1
ATOM 2159 O O . ASN B 1 82 ? -15.258 20.25 13.828 1 94.56 82 ASN B O 1
ATOM 2163 N N . GLU B 1 83 ? -16.562 21.234 15.234 1 92.81 83 GLU B N 1
ATOM 2164 C CA . GLU B 1 83 ? -15.656 22.328 15.57 1 92.81 83 GLU B CA 1
ATOM 2165 C C . GLU B 1 83 ? -14.328 21.797 16.109 1 92.81 83 GLU B C 1
ATOM 2167 O O . GLU B 1 83 ? -13.289 22.453 15.945 1 92.81 83 GLU B O 1
ATOM 2172 N N . LYS B 1 84 ? -14.273 20.703 16.672 1 95.12 84 LYS B N 1
ATOM 2173 C CA . LYS B 1 84 ? -13.078 20.172 17.297 1 95.12 84 LYS B CA 1
ATOM 2174 C C . LYS B 1 84 ? -12.258 19.328 16.312 1 95.12 84 LYS B C 1
ATOM 2176 O O . LYS B 1 84 ? -11.102 19 16.594 1 95.12 84 LYS B O 1
ATOM 2181 N N . PHE B 1 85 ? -12.906 19.078 15.25 1 96.88 85 PHE B N 1
ATOM 2182 C CA . PHE B 1 85 ? -12.258 18.219 14.273 1 96.88 85 PHE B CA 1
ATOM 2183 C C . PHE B 1 85 ? -11.109 18.953 13.586 1 96.88 85 PHE B C 1
ATOM 2185 O O . PHE B 1 85 ? -11.258 20.094 13.172 1 96.88 85 PHE B O 1
ATOM 2192 N N . HIS B 1 86 ? -9.953 18.391 13.531 1 98.44 86 HIS B N 1
ATOM 2193 C CA . HIS B 1 86 ? -8.812 18.781 12.711 1 98.44 86 HIS B CA 1
ATOM 2194 C C . HIS B 1 86 ? -8.445 17.672 11.734 1 98.44 86 HIS B C 1
ATOM 2196 O O . HIS B 1 86 ? -8.172 16.531 12.148 1 98.44 86 HIS B O 1
ATOM 2202 N N . VAL B 1 87 ? -8.32 17.922 10.492 1 98.56 87 VAL B N 1
ATOM 2203 C CA . VAL B 1 87 ? -8.242 16.891 9.461 1 98.56 87 VAL B CA 1
ATOM 2204 C C . VAL B 1 87 ? -6.953 16.094 9.633 1 98.56 87 VAL B C 1
ATOM 2206 O O . VAL B 1 87 ? -6.887 14.93 9.227 1 98.56 87 VAL B O 1
ATOM 2209 N N . PHE B 1 88 ? -5.926 16.703 10.273 1 98.75 88 PHE B N 1
ATOM 2210 C CA . PHE B 1 88 ? -4.672 16 10.523 1 98.75 88 PHE B CA 1
ATOM 2211 C C . PHE B 1 88 ? -4.523 15.672 12.008 1 98.75 88 PHE B C 1
ATOM 2213 O O . PHE B 1 88 ? -3.424 15.367 12.469 1 98.75 88 PHE B O 1
ATOM 2220 N N . TYR B 1 89 ? -5.543 15.891 12.828 1 98.12 89 TYR B N 1
ATOM 2221 C CA . TYR B 1 89 ? -5.594 15.57 14.25 1 98.12 89 TYR B CA 1
ATOM 2222 C C . TYR B 1 89 ? -4.512 16.312 15.016 1 98.12 89 TYR B C 1
ATOM 2224 O O . TYR B 1 89 ? -3.918 15.781 15.953 1 98.12 89 TYR B O 1
ATOM 2232 N N . ASN B 1 90 ? -4.156 17.469 14.5 1 98.31 90 ASN B N 1
ATOM 2233 C CA . ASN B 1 90 ? -3.189 18.375 15.117 1 98.31 90 ASN B CA 1
ATOM 2234 C C . ASN B 1 90 ? -1.793 17.766 15.156 1 98.31 90 ASN B C 1
ATOM 2236 O O . ASN B 1 90 ? -0.991 18.094 16.031 1 98.31 90 ASN B O 1
ATOM 2240 N N . ALA B 1 91 ? -1.524 16.844 14.305 1 98.75 91 ALA B N 1
ATOM 2241 C CA . ALA B 1 91 ? -0.181 16.281 14.188 1 98.75 91 ALA B CA 1
ATOM 2242 C C . ALA B 1 91 ? 0.827 17.359 13.773 1 98.75 91 ALA B C 1
ATOM 2244 O O . ALA B 1 91 ? 0.508 18.25 12.984 1 98.75 91 ALA B O 1
ATOM 2245 N N . PRO B 1 92 ? 2.031 17.266 14.258 1 98.81 92 PRO B N 1
ATOM 2246 C CA . PRO B 1 92 ? 3.027 18.297 13.969 1 98.81 92 PRO B CA 1
ATOM 2247 C C . PRO B 1 92 ? 3.691 18.109 12.602 1 98.81 92 PRO B C 1
ATOM 2249 O O . PRO B 1 92 ? 4.395 19 12.125 1 98.81 92 PRO B O 1
ATOM 2252 N N . THR B 1 93 ? 3.566 16.969 11.961 1 98.94 93 THR B N 1
ATOM 2253 C CA . THR B 1 93 ? 4.137 16.688 10.648 1 98.94 93 THR B CA 1
ATOM 2254 C C . THR B 1 93 ? 3.094 16.062 9.727 1 98.94 93 THR B C 1
ATOM 2256 O O . THR B 1 93 ? 2.352 15.164 10.133 1 98.94 93 THR B O 1
ATOM 2259 N N . VAL B 1 94 ? 2.998 16.609 8.523 1 98.94 94 VAL B N 1
ATOM 2260 C CA . VAL B 1 94 ? 2.119 16.062 7.496 1 98.94 94 VAL B CA 1
ATOM 2261 C C . VAL B 1 94 ? 2.926 15.75 6.242 1 98.94 94 VAL B C 1
ATOM 2263 O O . VAL B 1 94 ? 3.783 16.531 5.832 1 98.94 94 VAL B O 1
ATOM 2266 N N . VAL B 1 95 ? 2.717 14.602 5.695 1 98.94 95 VAL B N 1
ATOM 2267 C CA . VAL B 1 95 ? 3.309 14.234 4.414 1 98.94 95 VAL B CA 1
ATOM 2268 C C . VAL B 1 95 ? 2.213 14.07 3.365 1 98.94 95 VAL B C 1
ATOM 2270 O O . VAL B 1 95 ? 1.351 13.195 3.486 1 98.94 95 VAL B O 1
ATOM 2273 N N . LEU B 1 96 ? 2.193 14.914 2.371 1 98.94 96 LEU B N 1
ATOM 2274 C CA . LEU B 1 96 ? 1.334 14.75 1.204 1 98.94 96 LEU B CA 1
ATOM 2275 C C . LEU B 1 96 ? 2.014 13.875 0.152 1 98.94 96 LEU B C 1
ATOM 2277 O O . LEU B 1 96 ? 3.148 14.148 -0.248 1 98.94 96 LEU B O 1
ATOM 2281 N N . VAL B 1 97 ? 1.363 12.828 -0.247 1 98.94 97 VAL B N 1
ATOM 2282 C CA . VAL B 1 97 ? 1.854 11.938 -1.288 1 98.94 97 VAL B CA 1
ATOM 2283 C C . VAL B 1 97 ? 1.073 12.164 -2.58 1 98.94 97 VAL B C 1
ATOM 2285 O O . VAL B 1 97 ? -0.083 11.75 -2.695 1 98.94 97 VAL B O 1
ATOM 2288 N N . SER B 1 98 ? 1.715 12.781 -3.506 1 98.94 98 SER B N 1
ATOM 2289 C CA . SER B 1 98 ? 1.111 13.094 -4.797 1 98.94 98 SER B CA 1
ATOM 2290 C C . SER B 1 98 ? 1.669 12.203 -5.898 1 98.94 98 SER B C 1
ATOM 2292 O O . SER B 1 98 ? 2.732 11.602 -5.742 1 98.94 98 SER B O 1
ATOM 2294 N N . GLY B 1 99 ? 0.889 12.055 -6.918 1 98.81 99 GLY B N 1
ATOM 2295 C CA . GLY B 1 99 ? 1.312 11.188 -8.008 1 98.81 99 GLY B CA 1
ATOM 2296 C C . GLY B 1 99 ? 1.046 11.781 -9.383 1 98.81 99 GLY B C 1
ATOM 2297 O O . GLY B 1 99 ? 0.177 12.648 -9.531 1 98.81 99 GLY B O 1
ATOM 2298 N N . ASP B 1 100 ? 1.81 11.336 -10.375 1 98.69 100 ASP B N 1
ATOM 2299 C CA . ASP B 1 100 ? 1.625 11.711 -11.773 1 98.69 100 ASP B CA 1
ATOM 2300 C C . ASP B 1 100 ? 0.211 11.375 -12.25 1 98.69 100 ASP B C 1
ATOM 2302 O O . ASP B 1 100 ? -0.182 10.211 -12.281 1 98.69 100 ASP B O 1
ATOM 2306 N N . LYS B 1 101 ? -0.495 12.422 -12.688 1 97.88 101 LYS B N 1
ATOM 2307 C CA . LYS B 1 101 ? -1.904 12.258 -13.031 1 97.88 101 LYS B CA 1
ATOM 2308 C C . LYS B 1 101 ? -2.072 11.367 -14.266 1 97.88 101 LYS B C 1
ATOM 2310 O O . LYS B 1 101 ? -3.152 10.82 -14.5 1 97.88 101 LYS B O 1
ATOM 2315 N N . ASN B 1 102 ? -1.026 11.188 -15.016 1 97.94 102 ASN B N 1
ATOM 2316 C CA . ASN B 1 102 ? -1.103 10.414 -16.25 1 97.94 102 ASN B CA 1
ATOM 2317 C C . ASN B 1 102 ? -0.669 8.969 -16.031 1 97.94 102 ASN B C 1
ATOM 2319 O O . ASN B 1 102 ? -0.68 8.164 -16.969 1 97.94 102 ASN B O 1
ATOM 2323 N N . ASN B 1 103 ? -0.268 8.656 -14.852 1 98.12 103 ASN B N 1
ATOM 2324 C CA . ASN B 1 103 ? 0.112 7.289 -14.5 1 98.12 103 ASN B CA 1
ATOM 2325 C C . ASN B 1 103 ? -1.034 6.539 -13.828 1 98.12 103 ASN B C 1
ATOM 2327 O O . ASN B 1 103 ? -1.408 6.859 -12.695 1 98.12 103 ASN B O 1
ATOM 2331 N N . GLU B 1 104 ? -1.515 5.582 -14.492 1 96.75 104 GLU B N 1
ATOM 2332 C CA . GLU B 1 104 ? -2.693 4.859 -14.023 1 96.75 104 GLU B CA 1
ATOM 2333 C C . GLU B 1 104 ? -2.396 4.102 -12.727 1 96.75 104 GLU B C 1
ATOM 2335 O O . GLU B 1 104 ? -3.305 3.82 -11.945 1 96.75 104 GLU B O 1
ATOM 2340 N N . ALA B 1 105 ? -1.154 3.805 -12.5 1 98.06 105 ALA B N 1
ATOM 2341 C CA . ALA B 1 105 ? -0.777 3.029 -11.328 1 98.06 105 ALA B CA 1
ATOM 2342 C C . ALA B 1 105 ? -0.432 3.943 -10.156 1 98.06 105 ALA B C 1
ATOM 2344 O O . ALA B 1 105 ? -0.171 3.471 -9.047 1 98.06 105 ALA B O 1
ATOM 2345 N N . ALA B 1 106 ? -0.473 5.238 -10.336 1 98.75 106 ALA B N 1
ATOM 2346 C CA . ALA B 1 106 ? 0.042 6.188 -9.352 1 98.75 106 ALA B CA 1
ATOM 2347 C C . ALA B 1 106 ? -0.66 6.02 -8.008 1 98.75 106 ALA B C 1
ATOM 2349 O O . ALA B 1 106 ? -0.017 6.059 -6.953 1 98.75 106 ALA B O 1
ATOM 2350 N N . SER B 1 107 ? -1.967 5.832 -8.039 1 98.75 107 SER B N 1
ATOM 2351 C CA . SER B 1 107 ? -2.711 5.719 -6.789 1 98.75 107 SER B CA 1
ATOM 2352 C C . SER B 1 107 ? -2.266 4.496 -5.992 1 98.75 107 SER B C 1
ATOM 2354 O O . SER B 1 107 ? -2.043 4.586 -4.781 1 98.75 107 SER B O 1
ATOM 2356 N N . VAL B 1 108 ? -2.055 3.402 -6.652 1 98.81 108 VAL B N 1
ATOM 2357 C CA . VAL B 1 108 ? -1.647 2.148 -6.023 1 98.81 108 VAL B CA 1
ATOM 2358 C C . VAL B 1 108 ? -0.188 2.24 -5.586 1 98.81 108 VAL B C 1
ATOM 2360 O O . VAL B 1 108 ? 0.157 1.854 -4.469 1 98.81 108 VAL B O 1
ATOM 2363 N N . ASP B 1 109 ? 0.651 2.771 -6.469 1 98.88 109 ASP B N 1
ATOM 2364 C CA . ASP B 1 109 ? 2.062 2.93 -6.133 1 98.88 109 ASP B CA 1
ATOM 2365 C C . ASP B 1 109 ? 2.236 3.842 -4.918 1 98.88 109 ASP B C 1
ATOM 2367 O O . ASP B 1 109 ? 3.027 3.547 -4.023 1 98.88 109 ASP B O 1
ATOM 2371 N N . CYS B 1 110 ? 1.511 4.914 -4.879 1 98.94 110 CYS B N 1
ATOM 2372 C CA . CYS B 1 110 ? 1.568 5.84 -3.754 1 98.94 110 CYS B CA 1
ATOM 2373 C C . CYS B 1 110 ? 1.028 5.195 -2.484 1 98.94 110 CYS B C 1
ATOM 2375 O O . CYS B 1 110 ? 1.482 5.504 -1.383 1 98.94 110 CYS B O 1
ATOM 2377 N N . ALA B 1 111 ? 0.063 4.289 -2.646 1 98.94 111 ALA B N 1
ATOM 2378 C CA . ALA B 1 111 ? -0.453 3.566 -1.486 1 98.94 111 ALA B CA 1
ATOM 2379 C C . ALA B 1 111 ? 0.625 2.68 -0.869 1 98.94 111 ALA B C 1
ATOM 2381 O O . ALA B 1 111 ? 0.771 2.631 0.355 1 98.94 111 ALA B O 1
ATOM 2382 N N . ALA B 1 112 ? 1.354 1.977 -1.698 1 98.94 112 ALA B N 1
ATOM 2383 C CA . ALA B 1 112 ? 2.467 1.165 -1.212 1 98.94 112 ALA B CA 1
ATOM 2384 C C . ALA B 1 112 ? 3.486 2.023 -0.467 1 98.94 112 ALA B C 1
ATOM 2386 O O . ALA B 1 112 ? 3.953 1.647 0.611 1 98.94 112 ALA B O 1
ATOM 2387 N N . ALA B 1 113 ? 3.777 3.172 -1.032 1 98.94 113 ALA B N 1
ATOM 2388 C CA . ALA B 1 113 ? 4.719 4.098 -0.406 1 98.94 113 ALA B CA 1
ATOM 2389 C C . ALA B 1 113 ? 4.195 4.582 0.943 1 98.94 113 ALA B C 1
ATOM 2391 O O . ALA B 1 113 ? 4.945 4.637 1.922 1 98.94 113 ALA B O 1
ATOM 2392 N N . THR B 1 114 ? 2.949 4.906 0.973 1 98.94 114 THR B N 1
ATOM 2393 C CA . THR B 1 114 ? 2.336 5.395 2.203 1 98.94 114 THR B CA 1
ATOM 2394 C C . THR B 1 114 ? 2.352 4.312 3.281 1 98.94 114 THR B C 1
ATOM 2396 O O . THR B 1 114 ? 2.652 4.594 4.441 1 98.94 114 THR B O 1
ATOM 2399 N N . GLU B 1 115 ? 2.053 3.09 2.895 1 98.94 115 GLU B N 1
ATOM 2400 C CA . GLU B 1 115 ? 2.062 2.014 3.881 1 98.94 115 GLU B CA 1
ATOM 2401 C C . GLU B 1 115 ? 3.475 1.741 4.391 1 98.94 115 GLU B C 1
ATOM 2403 O O . GLU B 1 115 ? 3.672 1.477 5.578 1 98.94 115 GLU B O 1
ATOM 2408 N N . ASN B 1 116 ? 4.48 1.771 3.498 1 98.94 116 ASN B N 1
ATOM 2409 C CA . ASN B 1 116 ? 5.863 1.699 3.959 1 98.94 116 ASN B CA 1
ATOM 2410 C C . ASN B 1 116 ? 6.152 2.738 5.039 1 98.94 116 ASN B C 1
ATOM 2412 O O . ASN B 1 116 ? 6.777 2.43 6.051 1 98.94 116 ASN B O 1
ATOM 2416 N N . MET B 1 117 ? 5.695 3.914 4.816 1 98.94 117 MET B N 1
ATOM 2417 C CA . MET B 1 117 ? 5.938 4.992 5.773 1 98.94 117 MET B CA 1
ATOM 2418 C C . MET B 1 117 ? 5.215 4.723 7.09 1 98.94 117 MET B C 1
ATOM 2420 O O . MET B 1 117 ? 5.75 5.008 8.164 1 98.94 117 MET B O 1
ATOM 2424 N N . CYS B 1 118 ? 3.988 4.211 7.02 1 98.88 118 CYS B N 1
ATOM 2425 C CA . CYS B 1 118 ? 3.252 3.854 8.227 1 98.88 118 CYS B CA 1
ATOM 2426 C C . CYS B 1 118 ? 4.031 2.846 9.062 1 98.88 118 CYS B C 1
ATOM 2428 O O . CYS B 1 118 ? 4.184 3.021 10.273 1 98.88 118 CYS B O 1
ATOM 2430 N N . ILE B 1 119 ? 4.555 1.824 8.438 1 98.88 119 ILE B N 1
ATOM 2431 C CA . ILE B 1 119 ? 5.277 0.761 9.125 1 98.88 119 ILE B CA 1
ATOM 2432 C C . ILE B 1 119 ? 6.59 1.307 9.68 1 98.88 119 ILE B C 1
ATOM 2434 O O . ILE B 1 119 ? 6.973 0.995 10.812 1 98.88 119 ILE B O 1
ATOM 2438 N N . ALA B 1 120 ? 7.277 2.113 8.875 1 98.94 120 ALA B N 1
ATOM 2439 C CA . ALA B 1 120 ? 8.508 2.75 9.328 1 98.94 120 ALA B CA 1
ATOM 2440 C C . ALA B 1 120 ? 8.266 3.6 10.57 1 98.94 120 ALA B C 1
ATOM 2442 O O . ALA B 1 120 ? 9.008 3.514 11.547 1 98.94 120 ALA B O 1
ATOM 2443 N N . ALA B 1 121 ? 7.234 4.391 10.562 1 98.88 121 ALA B N 1
ATOM 2444 C CA . ALA B 1 121 ? 6.898 5.246 11.703 1 98.88 121 ALA B CA 1
ATOM 2445 C C . ALA B 1 121 ? 6.672 4.418 12.961 1 98.88 121 ALA B C 1
ATOM 2447 O O . ALA B 1 121 ? 7.223 4.723 14.023 1 98.88 121 ALA B O 1
ATOM 2448 N N . GLU B 1 122 ? 5.887 3.371 12.812 1 98.06 122 GLU B N 1
ATOM 2449 C CA . GLU B 1 122 ? 5.625 2.502 13.961 1 98.06 122 GLU B CA 1
ATOM 2450 C C . GLU B 1 122 ? 6.918 1.935 14.531 1 98.06 122 GLU B C 1
ATOM 2452 O O . GLU B 1 122 ? 7.09 1.868 15.75 1 98.06 122 GLU B O 1
ATOM 2457 N N . SER B 1 123 ? 7.82 1.568 13.664 1 98.69 123 SER B N 1
ATOM 2458 C CA . SER B 1 123 ? 9.078 0.963 14.102 1 98.69 123 SER B CA 1
ATOM 2459 C C . SER B 1 123 ? 9.938 1.967 14.859 1 98.69 123 SER B C 1
ATOM 2461 O O . SER B 1 123 ? 10.867 1.58 15.57 1 98.69 123 SER B O 1
ATOM 2463 N N . LEU B 1 124 ? 9.672 3.219 14.664 1 98.62 124 LEU B N 1
ATOM 2464 C CA . LEU B 1 124 ? 10.398 4.297 15.32 1 98.62 124 LEU B CA 1
ATOM 2465 C C . LEU B 1 124 ? 9.609 4.828 16.516 1 98.62 124 LEU B C 1
ATOM 2467 O O . LEU B 1 124 ? 9.977 5.855 17.094 1 98.62 124 LEU B O 1
ATOM 2471 N N . GLU B 1 125 ? 8.5 4.16 16.797 1 97.38 125 GLU B N 1
ATOM 2472 C CA . GLU B 1 125 ? 7.605 4.535 17.891 1 97.38 125 GLU B CA 1
ATOM 2473 C C . GLU B 1 125 ? 6.953 5.891 17.641 1 97.38 125 GLU B C 1
ATOM 2475 O O . GLU B 1 125 ? 6.719 6.664 18.562 1 97.38 125 GLU B O 1
ATOM 2480 N N . ILE B 1 126 ? 6.816 6.188 16.453 1 98.38 126 ILE B N 1
ATOM 2481 C CA . ILE B 1 126 ? 6.109 7.375 15.984 1 98.38 126 ILE B CA 1
ATOM 2482 C C . ILE B 1 126 ? 4.711 6.988 15.508 1 98.38 126 ILE B C 1
ATOM 2484 O O . ILE B 1 126 ? 4.539 5.98 14.828 1 98.38 126 ILE B O 1
ATOM 2488 N N . GLY B 1 127 ? 3.68 7.754 15.938 1 98.06 127 GLY B N 1
ATOM 2489 C CA . GLY B 1 127 ? 2.314 7.531 15.492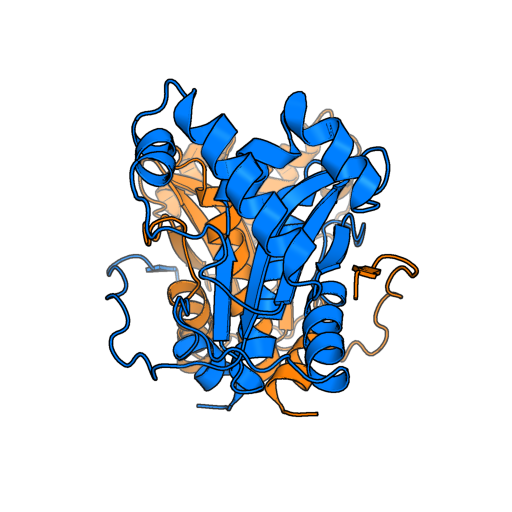 1 98.06 127 GLY B CA 1
ATOM 2490 C C . GLY B 1 127 ? 2.035 8.117 14.117 1 98.06 127 GLY B C 1
ATOM 2491 O O . GLY B 1 127 ? 2.695 9.07 13.703 1 98.06 127 GLY B O 1
ATOM 2492 N N . GLY B 1 128 ? 1.107 7.57 13.43 1 98 128 GLY B N 1
ATOM 2493 C CA . GLY B 1 128 ? 0.656 8.078 12.141 1 98 128 GLY B CA 1
ATOM 2494 C C . GLY B 1 128 ? -0.793 7.742 11.844 1 98 128 GLY B C 1
ATOM 2495 O O . GLY B 1 128 ? -1.361 6.832 12.445 1 98 128 GLY B O 1
ATOM 2496 N N . CYS B 1 129 ? -1.341 8.492 10.992 1 98.38 129 CYS B N 1
ATOM 2497 C CA . CYS B 1 129 ? -2.686 8.242 10.484 1 98.38 129 CYS B CA 1
ATOM 2498 C C . CYS B 1 129 ? -2.783 8.562 9 1 98.38 129 CYS B C 1
ATOM 2500 O O . CYS B 1 129 ? -2.371 9.641 8.57 1 98.38 129 CYS B O 1
ATOM 2502 N N . TRP B 1 130 ? -3.283 7.574 8.242 1 98.75 130 TRP B N 1
ATOM 2503 C CA . TRP B 1 130 ? -3.564 7.75 6.824 1 98.75 130 TRP B CA 1
ATOM 2504 C C . TRP B 1 130 ? -4.77 8.664 6.617 1 98.75 130 TRP B C 1
ATOM 2506 O O . TRP B 1 130 ? -5.867 8.367 7.105 1 98.75 130 TRP B O 1
ATOM 2516 N N . ILE B 1 131 ? -4.559 9.789 5.875 1 98.44 131 ILE B N 1
ATOM 2517 C CA . ILE B 1 131 ? -5.594 10.805 5.719 1 98.44 131 ILE B CA 1
ATOM 2518 C C . ILE B 1 131 ? -6.047 10.859 4.262 1 98.44 131 ILE B C 1
ATOM 2520 O O . ILE B 1 131 ? -5.242 11.109 3.363 1 98.44 131 ILE B O 1
ATOM 2524 N N . GLY B 1 132 ? -7.324 10.648 4.004 1 96.88 132 GLY B N 1
ATOM 2525 C CA . GLY B 1 132 ? -7.879 10.75 2.664 1 96.88 132 GLY B CA 1
ATOM 2526 C C . GLY B 1 132 ? -8.609 12.055 2.412 1 96.88 132 GLY B C 1
ATOM 2527 O O . GLY B 1 132 ? -8.664 12.531 1.277 1 96.88 132 GLY B O 1
ATOM 2528 N N . LEU B 1 133 ? -9.07 12.75 3.396 1 97.06 133 LEU B N 1
ATOM 2529 C CA . LEU B 1 133 ? -10.039 13.836 3.291 1 97.06 133 LEU B CA 1
ATOM 2530 C C . LEU B 1 133 ? -9.422 15.055 2.625 1 97.06 133 LEU B C 1
ATOM 2532 O O . LEU B 1 133 ? -10.102 15.773 1.885 1 97.06 133 LEU B O 1
ATOM 2536 N N . ILE B 1 134 ? -8.117 15.25 2.781 1 98.31 134 ILE B N 1
ATOM 2537 C CA . ILE B 1 134 ? -7.484 16.484 2.35 1 98.31 134 ILE B CA 1
ATOM 2538 C C . ILE B 1 134 ? -7.438 16.547 0.824 1 98.31 134 ILE B C 1
ATOM 2540 O O . ILE B 1 134 ? -7.285 17.609 0.237 1 98.31 134 ILE B O 1
ATOM 2544 N N . ALA B 1 135 ? -7.555 15.367 0.186 1 97.56 135 ALA B N 1
ATOM 2545 C CA . ALA B 1 135 ? -7.555 15.305 -1.273 1 97.56 135 ALA B CA 1
ATOM 2546 C C . ALA B 1 135 ? -8.742 16.062 -1.854 1 97.56 135 ALA B C 1
ATOM 2548 O O . ALA B 1 135 ? -8.672 16.594 -2.967 1 97.56 135 ALA B O 1
ATOM 2549 N N . HIS B 1 136 ? -9.883 16.141 -1.12 1 96.31 136 HIS B N 1
ATOM 2550 C CA . HIS B 1 136 ? -11.062 16.891 -1.564 1 96.31 136 HIS B CA 1
ATOM 2551 C C . HIS B 1 136 ? -10.734 18.359 -1.758 1 96.31 136 HIS B C 1
ATOM 2553 O O . HIS B 1 136 ? -11.289 19.016 -2.648 1 96.31 136 HIS B O 1
ATOM 2559 N N . LEU B 1 137 ? -9.891 18.859 -0.92 1 97.81 137 LEU B N 1
ATOM 2560 C CA . LEU B 1 137 ? -9.453 20.25 -1.067 1 97.81 137 LEU B CA 1
ATOM 2561 C C . LEU B 1 137 ? -8.43 20.375 -2.191 1 97.81 137 LEU B C 1
ATOM 2563 O O . LEU B 1 137 ? -8.633 21.141 -3.135 1 97.81 137 LEU B O 1
ATOM 2567 N N . LEU B 1 138 ? -7.387 19.562 -2.191 1 98.44 138 LEU B N 1
ATOM 2568 C CA . LEU B 1 138 ? -6.191 19.797 -2.99 1 98.44 138 LEU B CA 1
ATOM 2569 C C . LEU B 1 138 ? -6.434 19.438 -4.453 1 98.44 138 LEU B C 1
ATOM 2571 O O . LEU B 1 138 ? -5.68 19.859 -5.332 1 98.44 138 LEU B O 1
ATOM 2575 N N . ASN B 1 139 ? -7.48 18.656 -4.703 1 97.5 139 ASN B N 1
ATOM 2576 C CA . ASN B 1 139 ? -7.816 18.328 -6.086 1 97.5 139 ASN B CA 1
ATOM 2577 C C . ASN B 1 139 ? -9.023 19.125 -6.57 1 97.5 139 ASN B C 1
ATOM 2579 O O . ASN B 1 139 ? -9.586 18.828 -7.625 1 97.5 139 ASN B O 1
ATOM 2583 N N . SER B 1 140 ? -9.445 20.109 -5.793 1 96.5 140 SER B N 1
ATOM 2584 C CA . SER B 1 140 ? -10.523 21.016 -6.18 1 96.5 140 SER B CA 1
ATOM 2585 C C . SER B 1 140 ? -9.977 22.25 -6.898 1 96.5 140 SER B C 1
ATOM 2587 O O . SER B 1 140 ? -8.766 22.469 -6.918 1 96.5 140 SER B O 1
ATOM 2589 N N . GLU B 1 141 ? -10.906 22.953 -7.465 1 95.5 141 GLU B N 1
ATOM 2590 C CA . GLU B 1 141 ? -10.523 24.234 -8.07 1 95.5 141 GLU B CA 1
ATOM 2591 C C . GLU B 1 141 ? -9.977 25.203 -7.027 1 95.5 141 GLU B C 1
ATOM 2593 O O . GLU B 1 141 ? -8.992 25.906 -7.281 1 95.5 1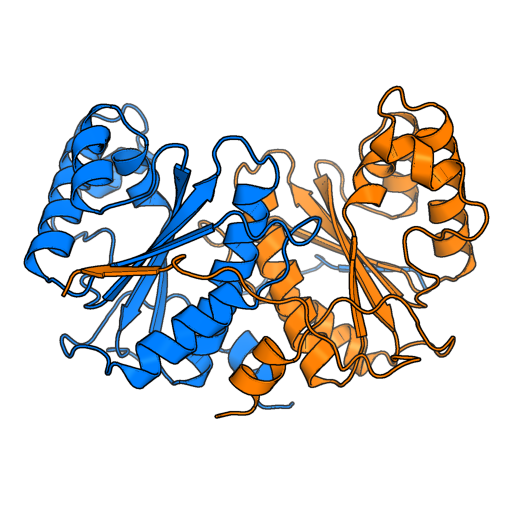41 GLU B O 1
ATOM 2598 N N . GLU B 1 142 ? -10.586 25.234 -5.883 1 92.19 142 GLU B N 1
ATOM 2599 C CA . GLU B 1 142 ? -10.156 26.109 -4.793 1 92.19 142 GLU B CA 1
ATOM 2600 C C . GLU B 1 142 ? -8.781 25.703 -4.273 1 92.19 142 GLU B C 1
ATOM 2602 O O . GLU B 1 142 ? -8.047 26.547 -3.74 1 92.19 142 GLU B O 1
ATOM 2607 N N . GLY B 1 143 ? -8.414 24.453 -4.465 1 95.19 143 GLY B N 1
ATOM 2608 C CA . GLY B 1 143 ? -7.156 23.922 -3.941 1 95.19 143 GLY B CA 1
ATOM 2609 C C . GLY B 1 143 ? -5.977 24.172 -4.859 1 95.19 143 GLY B C 1
ATOM 2610 O O . GLY B 1 143 ? -4.836 23.859 -4.512 1 95.19 143 GLY B O 1
ATOM 2611 N N . ALA B 1 144 ? -6.266 24.703 -6.047 1 95.38 144 ALA B N 1
ATOM 2612 C CA . ALA B 1 144 ? -5.219 24.891 -7.043 1 95.38 144 ALA B CA 1
ATOM 2613 C C . ALA B 1 144 ? -4.113 25.797 -6.5 1 95.38 144 ALA B C 1
ATOM 2615 O O . ALA B 1 144 ? -2.932 25.578 -6.766 1 95.38 144 ALA B O 1
ATOM 2616 N N . GLU B 1 145 ? -4.469 26.812 -5.762 1 95.81 145 GLU B N 1
ATOM 2617 C CA . GLU B 1 145 ? -3.486 27.719 -5.18 1 95.81 145 GLU B CA 1
ATOM 2618 C C . GLU B 1 145 ? -2.631 27.016 -4.133 1 95.81 145 GLU B C 1
ATOM 2620 O O . GLU B 1 145 ? -1.447 27.312 -3.98 1 95.81 145 GLU B O 1
ATOM 2625 N N . TRP B 1 146 ? -3.24 26.094 -3.383 1 97.62 146 TRP B N 1
ATOM 2626 C CA . TRP B 1 146 ? -2.502 25.312 -2.395 1 97.62 146 TRP B CA 1
ATOM 2627 C C . TRP B 1 146 ? -1.444 24.438 -3.066 1 97.62 146 TRP B C 1
ATOM 2629 O O . TRP B 1 146 ? -0.313 24.344 -2.586 1 97.62 146 TRP B O 1
ATOM 2639 N N . VAL B 1 147 ? -1.866 23.812 -4.168 1 97.56 147 VAL B N 1
ATOM 2640 C CA . VAL B 1 147 ? -0.957 22.953 -4.91 1 97.56 147 VAL B CA 1
ATOM 2641 C C . VAL B 1 147 ? 0.299 23.719 -5.297 1 97.56 147 VAL B C 1
ATOM 2643 O O . VAL B 1 147 ? 1.416 23.219 -5.156 1 97.56 147 VAL B O 1
ATOM 2646 N N . LYS B 1 148 ? 0.104 24.938 -5.648 1 96.5 148 LYS B N 1
ATOM 2647 C CA . LYS B 1 148 ? 1.224 25.812 -6.004 1 96.5 148 LYS B CA 1
ATOM 2648 C C . LYS B 1 148 ? 2.021 26.203 -4.766 1 96.5 148 LYS B C 1
ATOM 2650 O O . LYS B 1 148 ? 3.25 26.125 -4.758 1 96.5 148 LYS B O 1
ATOM 2655 N N . GLU B 1 149 ? 1.363 26.594 -3.738 1 97.19 149 GLU B N 1
ATOM 2656 C CA . GLU B 1 149 ? 2.016 27.031 -2.51 1 97.19 149 GLU B CA 1
ATOM 2657 C C . GLU B 1 149 ? 2.826 25.891 -1.881 1 97.19 149 GLU B C 1
ATOM 2659 O O . GLU B 1 149 ? 3.9 26.125 -1.324 1 97.19 149 GLU B O 1
ATOM 2664 N N . LEU B 1 150 ? 2.316 24.703 -2.037 1 98.31 150 LEU B N 1
ATOM 2665 C CA . LEU B 1 150 ? 2.941 23.547 -1.412 1 98.31 150 LEU B CA 1
ATOM 2666 C C . LEU B 1 150 ? 3.988 22.938 -2.336 1 98.31 150 LEU B C 1
ATOM 2668 O O . LEU B 1 150 ? 4.582 21.906 -2.008 1 98.31 150 LEU B O 1
ATOM 2672 N N . GLU B 1 151 ? 4.117 23.453 -3.502 1 96.62 151 GLU B N 1
ATOM 2673 C CA . GLU B 1 151 ? 5.129 23.062 -4.477 1 96.62 151 GLU B CA 1
ATOM 2674 C C . GLU B 1 151 ? 4.934 21.609 -4.926 1 96.62 151 GLU B C 1
ATOM 2676 O O . GLU B 1 151 ? 5.902 20.875 -5.078 1 96.62 151 GLU B O 1
ATOM 2681 N N . ILE B 1 152 ? 3.727 21.25 -4.988 1 98.06 152 ILE B N 1
ATOM 2682 C CA . ILE B 1 152 ? 3.424 19.984 -5.66 1 98.06 152 ILE B CA 1
ATOM 2683 C C . ILE B 1 152 ? 3.66 20.125 -7.16 1 98.06 152 ILE B C 1
ATOM 2685 O O . ILE B 1 152 ? 3.188 21.094 -7.781 1 98.06 152 ILE B O 1
ATOM 2689 N N . PRO B 1 153 ? 4.344 19.219 -7.727 1 97.81 153 PRO B N 1
ATOM 2690 C CA . PRO B 1 153 ? 4.754 19.406 -9.125 1 97.81 153 PRO B CA 1
ATOM 2691 C C . PRO B 1 153 ? 3.566 19.484 -10.078 1 97.81 153 PRO B C 1
ATOM 2693 O O . PRO B 1 153 ? 2.559 18.797 -9.867 1 97.81 153 PRO B O 1
ATOM 2696 N N . GLU B 1 154 ? 3.736 20.266 -11.141 1 96.5 154 GLU B N 1
ATOM 2697 C CA . GLU B 1 154 ? 2.738 20.281 -12.203 1 96.5 154 GLU B CA 1
ATOM 2698 C C . GLU B 1 154 ? 2.514 18.891 -12.781 1 96.5 154 GLU B C 1
ATOM 2700 O O . GLU B 1 154 ? 3.467 18.141 -12.984 1 96.5 154 GLU B O 1
ATOM 2705 N N . GLY B 1 155 ? 1.288 18.578 -13.031 1 97.25 155 GLY B N 1
ATOM 2706 C CA . GLY B 1 155 ? 0.971 17.281 -13.602 1 97.25 155 GLY B CA 1
ATOM 2707 C C . GLY B 1 155 ? 0.731 16.203 -12.547 1 97.25 155 GLY B C 1
ATOM 2708 O O . GLY B 1 155 ? 0.365 15.078 -12.875 1 97.25 155 GLY B O 1
ATOM 2709 N N . PHE B 1 156 ? 0.931 16.594 -11.312 1 98.5 156 PHE B N 1
ATOM 2710 C CA . PHE B 1 156 ? 0.652 15.664 -10.219 1 98.5 156 PHE B CA 1
ATOM 2711 C C . PHE B 1 156 ? -0.672 16 -9.547 1 98.5 156 PHE B C 1
ATOM 2713 O O . PHE B 1 156 ? -1.079 17.172 -9.516 1 98.5 156 PHE B O 1
ATOM 2720 N N . ARG B 1 157 ? -1.287 15.008 -9.039 1 98.12 157 ARG B N 1
ATOM 2721 C CA . ARG B 1 157 ? -2.467 15.188 -8.195 1 98.12 157 ARG B CA 1
ATOM 2722 C C . ARG B 1 157 ? -2.229 14.641 -6.793 1 98.12 157 ARG B C 1
ATOM 2724 O O . ARG B 1 157 ? -1.477 13.68 -6.613 1 98.12 157 ARG B O 1
ATOM 2731 N N . GLN B 1 158 ? -2.912 15.289 -5.898 1 98.69 158 GLN B N 1
ATOM 2732 C CA . GLN B 1 158 ? -2.846 14.758 -4.543 1 98.69 158 GLN B CA 1
ATOM 2733 C C . GLN B 1 158 ? -3.588 13.43 -4.43 1 98.69 158 GLN B C 1
ATOM 2735 O O . GLN B 1 158 ? -4.723 13.305 -4.895 1 98.69 158 GLN B O 1
ATOM 2740 N N . ILE B 1 159 ? -2.959 12.461 -3.768 1 98.56 159 ILE B N 1
ATOM 2741 C CA . ILE B 1 159 ? -3.561 11.133 -3.705 1 98.56 159 ILE B CA 1
ATOM 2742 C C . ILE B 1 159 ? -3.775 10.734 -2.246 1 98.56 159 ILE B C 1
ATOM 2744 O O . ILE B 1 159 ? -4.91 10.523 -1.815 1 98.56 159 ILE B O 1
ATOM 2748 N N . HIS B 1 160 ? -2.67 10.586 -1.479 1 98.81 160 HIS B N 1
ATOM 2749 C CA . HIS B 1 160 ? -2.723 10.188 -0.078 1 98.81 160 HIS B CA 1
ATOM 2750 C C . HIS B 1 160 ? -2.057 11.227 0.819 1 98.81 160 HIS B C 1
ATOM 2752 O O . HIS B 1 160 ? -1.323 12.086 0.335 1 98.81 160 HIS B O 1
ATOM 2758 N N . ALA B 1 161 ? -2.326 11.172 2.086 1 98.94 161 ALA B N 1
ATOM 2759 C CA . ALA B 1 161 ? -1.603 11.938 3.1 1 98.94 161 ALA B CA 1
ATOM 2760 C C . ALA B 1 161 ? -1.389 11.109 4.363 1 98.94 161 ALA B C 1
ATOM 2762 O O . ALA B 1 161 ? -2.148 10.172 4.641 1 98.94 161 ALA B O 1
ATOM 2763 N N . LEU B 1 162 ? -0.343 11.414 4.988 1 98.94 162 LEU B N 1
ATOM 2764 C CA . LEU B 1 162 ? 0.015 10.797 6.262 1 98.94 162 LEU B CA 1
ATOM 2765 C C . LEU B 1 162 ? 0.382 11.859 7.293 1 98.94 162 LEU B C 1
ATOM 2767 O O . LEU B 1 162 ? 1.269 12.688 7.055 1 98.94 162 LEU B O 1
ATOM 2771 N N . CYS B 1 163 ? -0.332 11.891 8.375 1 98.88 163 CYS B N 1
ATOM 2772 C CA . CYS B 1 163 ? 0.116 12.758 9.461 1 98.88 163 CYS B CA 1
ATOM 2773 C C . CYS B 1 163 ? 0.893 11.969 10.508 1 98.88 163 CYS B C 1
ATOM 2775 O O . CYS B 1 163 ? 0.617 10.789 10.734 1 98.88 163 CYS B O 1
ATOM 2777 N N . LEU B 1 164 ? 1.894 12.617 11.109 1 98.88 164 LEU B N 1
ATOM 2778 C CA . LEU B 1 164 ? 2.869 11.961 11.977 1 98.88 164 LEU B CA 1
ATOM 2779 C C . LEU B 1 164 ? 3.121 12.781 13.234 1 98.88 164 LEU B C 1
ATOM 2781 O O . LEU B 1 164 ? 3.127 14.016 13.188 1 98.88 164 LEU B O 1
ATOM 2785 N N . GLY B 1 165 ? 3.414 12.086 14.297 1 98.81 165 GLY B N 1
ATOM 2786 C CA . GLY B 1 165 ? 3.785 12.695 15.562 1 98.81 165 GLY B CA 1
ATOM 2787 C C . GLY B 1 165 ? 3.986 11.68 16.672 1 98.81 165 GLY B C 1
ATOM 2788 O O . GLY B 1 165 ? 3.674 10.492 16.5 1 98.81 165 GLY B O 1
ATOM 2789 N N . TYR B 1 166 ? 4.559 12.148 17.719 1 98.44 166 TYR B N 1
ATOM 2790 C CA . TYR B 1 166 ? 4.656 11.289 18.891 1 98.44 166 TYR B CA 1
ATOM 2791 C C . TYR B 1 166 ? 3.281 11.023 19.484 1 98.44 166 TYR B C 1
ATOM 2793 O O . TYR B 1 166 ? 2.463 11.938 19.609 1 98.44 166 TYR B O 1
ATOM 2801 N N . LYS B 1 167 ? 3.059 9.789 19.859 1 97.19 167 LYS B N 1
ATOM 2802 C CA . LYS B 1 167 ? 1.757 9.359 20.375 1 97.19 167 LYS B CA 1
ATOM 2803 C C . LYS B 1 167 ? 1.472 9.969 21.734 1 97.19 167 LYS B C 1
ATOM 2805 O O . LYS B 1 167 ? 2.303 9.891 22.641 1 97.19 167 LYS B O 1
ATOM 2810 N N . LYS B 1 168 ? 0.376 10.523 21.797 1 96.38 168 LYS B N 1
ATOM 2811 C CA . LYS B 1 168 ? -0.059 11.039 23.078 1 96.38 168 LYS B CA 1
ATOM 2812 C C . LYS B 1 168 ? -0.627 9.922 23.953 1 96.38 168 LYS B C 1
ATOM 2814 O O . LYS B 1 168 ? -0.466 9.938 25.172 1 96.38 168 LYS B O 1
ATOM 2819 N N . ILE B 1 169 ? -1.351 9.023 23.328 1 90.06 169 ILE B N 1
ATOM 2820 C CA . ILE B 1 169 ? -1.95 7.871 24 1 90.06 169 ILE B CA 1
ATOM 2821 C C . ILE B 1 169 ? -1.469 6.582 23.344 1 90.06 169 ILE B C 1
ATOM 2823 O O . ILE B 1 169 ? -1.297 6.531 22.125 1 90.06 169 ILE B O 1
ATOM 2827 N N . GLN B 1 170 ? -1.229 5.656 24.266 1 78.69 170 GLN B N 1
ATOM 2828 C CA . GLN B 1 170 ? -0.896 4.359 23.672 1 78.69 170 GLN B CA 1
ATOM 2829 C C . GLN B 1 170 ? -2.154 3.543 23.406 1 78.69 170 GLN B C 1
ATOM 2831 O O . GLN B 1 170 ? -2.986 3.355 24.297 1 78.69 170 GLN B O 1
ATOM 2836 N N . VAL B 1 171 ? -2.533 3.537 22.234 1 69.12 171 VAL B N 1
ATOM 2837 C CA . VAL B 1 171 ? -3.766 2.852 21.844 1 69.12 171 VAL B CA 1
ATOM 2838 C C . VAL B 1 171 ? -3.539 1.342 21.859 1 69.12 171 VAL B C 1
ATOM 2840 O O . VAL B 1 171 ? -2.607 0.842 21.234 1 69.12 171 VAL B O 1
ATOM 2843 N N . THR B 1 172 ? -4.277 0.686 22.719 1 64.81 172 THR B N 1
ATOM 2844 C CA . THR B 1 172 ? -4.121 -0.756 22.875 1 64.81 172 THR B CA 1
ATOM 2845 C C . THR B 1 172 ? -5.266 -1.5 22.188 1 64.81 172 THR B C 1
ATOM 2847 O O . THR B 1 172 ? -5.18 -2.707 21.969 1 64.81 172 THR B O 1
ATOM 2850 N N . ASN B 1 173 ? -6.375 -0.693 21.797 1 73.88 173 ASN B N 1
ATOM 2851 C CA . ASN B 1 173 ? -7.48 -1.524 21.328 1 73.88 173 ASN B CA 1
ATOM 2852 C C . ASN B 1 173 ? -7.531 -1.576 19.797 1 73.88 173 ASN B C 1
ATOM 2854 O O . ASN B 1 173 ? -8.023 -0.644 19.156 1 73.88 173 ASN B O 1
ATOM 2858 N N . ALA B 1 174 ? -7.043 -2.516 19.203 1 76.62 174 ALA B N 1
ATOM 2859 C CA . ALA B 1 174 ? -7.098 -2.732 17.766 1 76.62 174 ALA B CA 1
ATOM 2860 C C . ALA B 1 174 ? -8.445 -3.301 17.344 1 76.62 174 ALA B C 1
ATOM 2862 O O . ALA B 1 174 ? -8.961 -4.223 17.984 1 76.62 174 ALA B O 1
ATOM 2863 N N . PRO B 1 175 ? -9.094 -2.512 16.312 1 87.56 175 PRO B N 1
ATOM 2864 C CA . PRO B 1 175 ? -10.328 -3.129 15.82 1 87.56 175 PRO B CA 1
ATOM 2865 C C . PRO B 1 175 ? -10.133 -4.59 15.414 1 87.56 175 PRO B C 1
ATOM 2867 O O . PRO B 1 175 ? -9.031 -4.992 15.039 1 87.56 175 PRO B O 1
ATOM 2870 N N . LYS B 1 176 ? -11.219 -5.297 15.562 1 91.62 176 LYS B N 1
ATOM 2871 C CA . LYS B 1 176 ? -11.18 -6.703 15.172 1 91.62 176 LYS B CA 1
ATOM 2872 C C . LYS B 1 176 ? -10.969 -6.844 13.664 1 91.62 176 LYS B C 1
ATOM 2874 O O . LYS B 1 176 ? -11.469 -6.035 12.883 1 91.62 176 LYS B O 1
ATOM 2879 N N . ARG B 1 177 ? -10.25 -7.816 13.281 1 95.44 177 ARG B N 1
ATOM 2880 C CA . ARG B 1 177 ? -10.102 -8.172 11.875 1 95.44 177 ARG B CA 1
ATOM 2881 C C . ARG B 1 177 ? -11.188 -9.156 11.445 1 95.44 177 ARG B C 1
ATOM 2883 O O . ARG B 1 177 ? -11.531 -10.07 12.195 1 95.44 177 ARG B O 1
ATOM 2890 N N . LYS B 1 178 ? -11.742 -8.898 10.242 1 96.12 178 LYS B N 1
ATOM 2891 C CA . LYS B 1 178 ? -12.781 -9.781 9.727 1 96.12 178 LYS B CA 1
ATOM 2892 C C . LYS B 1 178 ? -12.258 -11.203 9.562 1 96.12 178 LYS B C 1
ATOM 2894 O O . LYS B 1 178 ? -11.109 -11.414 9.172 1 96.12 178 LYS B O 1
ATOM 2899 N N . GLU B 1 179 ? -13.148 -12.133 9.797 1 95.81 179 GLU B N 1
ATOM 2900 C CA . GLU B 1 179 ? -12.82 -13.547 9.633 1 95.81 179 GLU B CA 1
ATOM 2901 C C . GLU B 1 179 ? -13.219 -14.047 8.25 1 95.81 179 GLU B C 1
ATOM 2903 O O . GLU B 1 179 ? -13.906 -13.344 7.504 1 95.81 179 GLU B O 1
ATOM 2908 N N . ASN B 1 180 ? -12.711 -15.266 7.871 1 96.62 180 ASN B N 1
ATOM 2909 C CA . ASN B 1 180 ? -13.062 -15.945 6.629 1 96.62 180 ASN B CA 1
ATOM 2910 C C . ASN B 1 180 ? -12.703 -15.109 5.41 1 96.62 180 ASN B C 1
ATOM 2912 O O . ASN B 1 180 ? -13.469 -15.047 4.445 1 96.62 180 ASN B O 1
ATOM 2916 N N . THR B 1 181 ? -11.609 -14.367 5.547 1 98.38 181 THR B N 1
ATOM 2917 C CA . THR B 1 181 ? -11.172 -13.523 4.438 1 98.38 181 THR B CA 1
ATOM 2918 C C . THR B 1 181 ? -10.055 -14.211 3.648 1 98.38 181 THR B C 1
ATOM 2920 O O . THR B 1 181 ? -9.453 -13.602 2.766 1 98.38 181 THR B O 1
ATOM 2923 N N . VAL B 1 182 ? -9.758 -15.461 3.975 1 98.69 182 VAL B N 1
ATOM 2924 C CA . VAL B 1 182 ? -8.664 -16.188 3.338 1 98.69 182 VAL B CA 1
ATOM 2925 C C . VAL B 1 182 ? -9.148 -17.562 2.9 1 98.69 182 VAL B C 1
ATOM 2927 O O . VAL B 1 182 ? -9.828 -18.266 3.658 1 98.69 182 VAL B O 1
ATOM 2930 N N . ASN B 1 183 ? -8.875 -17.938 1.747 1 98.06 183 ASN B N 1
ATOM 2931 C CA . ASN B 1 183 ? -9.008 -19.344 1.356 1 98.06 183 ASN B CA 1
ATOM 2932 C C . ASN B 1 183 ? -7.691 -19.891 0.8 1 98.06 183 ASN B C 1
ATOM 2934 O O . ASN B 1 183 ? -6.949 -19.172 0.131 1 98.06 183 ASN B O 1
ATOM 2938 N N . TYR B 1 184 ? -7.418 -21.156 1.066 1 98.12 184 TYR B N 1
ATOM 2939 C CA . TYR B 1 184 ? -6.199 -21.844 0.661 1 98.12 184 TYR B CA 1
ATOM 2940 C C . TYR B 1 184 ? -6.504 -22.922 -0.373 1 98.12 184 TYR B C 1
ATOM 2942 O O . TYR B 1 184 ? -7.422 -23.719 -0.19 1 98.12 184 TYR B O 1
ATOM 2950 N N . ILE B 1 185 ? -5.82 -22.875 -1.445 1 97.88 185 ILE B N 1
ATOM 2951 C CA . ILE B 1 185 ? -5.863 -23.922 -2.469 1 97.88 185 ILE B CA 1
ATOM 2952 C C . ILE B 1 185 ? -4.547 -24.688 -2.475 1 97.88 185 ILE B C 1
ATOM 2954 O O . ILE B 1 185 ? -3.547 -24.219 -3.027 1 97.88 185 ILE B O 1
ATOM 2958 N N . LYS B 1 186 ? -4.492 -25.969 -1.931 1 94.94 186 LYS B N 1
ATOM 2959 C CA . LYS B 1 186 ? -3.273 -26.734 -1.695 1 94.94 186 LYS B CA 1
ATOM 2960 C C . LYS B 1 186 ? -3.377 -28.141 -2.303 1 94.94 186 LYS B C 1
ATOM 2962 O O . LYS B 1 186 ? -4.477 -28.672 -2.438 1 94.94 186 LYS B O 1
#

Foldseek 3Di:
DDLLVVLVVQQDAFLAFDLDDDDPVLVVQLQVLLQPFDFDVNPSFKDKQKDQDLVLQVVLQVLLLVVLCVDPDPVSNVQNVDPCHGQLSSFRMKIWIKGQLPDPCGLVSSVRSVVSSSSSCSSVQKHKHKGASSLSQCVDPNNVVVCVVSVPDPRIGTRIMMGIHHHPDSDDDDDDDDPPPDDDDD/DDLLVVLLVQQDAFLAFDLDDDDPVLVVQLQVLLQPFDFVVNPSFKDKQKDQDLVLQVVLQVLLLVVLCVDPDPVSNVQNVDPCHGQLSSFRMKIWIKGQPPDPCGLVSSVRSVVSSSSSCSSVQKHKHKGASSLSQCVDPNNVVVCVVSVPDPRIGTHIMMGIHHHPDSDDDDDDDDPPPDDDDD

InterPro domains:
  IPR000415 Nitroreductase-like [G3DSA:3.40.109.10] (1-184)
  IPR000415 Nitroreductase-like [SSF55469] (1-182)
  IPR029479 Nitroreductase [PF00881] (8-166)

Secondary structure (DSSP, 8-state):
--HHHHHHHH--B---B-SSPPPHHHHHHHHHHHHTS--GGG---EEEEEE--HHHHHHHHHHHHHHHHT-S-HHHHHHHH-TT--TTTT-SEEEEEEEETT-TTHHHHHHHHHHHHHHHHHHTT-EEEEE-TTHHHHTSSTTHHHHHHTTPPTTEEEEEEEEEE-BSS----PPPPPSS-EEEE-/--HHHHHHHH--B---B-SSPPPHHHHHHHHHHHHTS--GGG---EEEEEE--HHHHHHHHHHHHHHHHT-S-HHHHHHHH-TT--TTTT-SEEEEEEEETT-TTHHHHHHHHHHHHHHHHHHTT-EEEEE-THHHHHTSSTTHHHHHHTTPPTTEEEEEEEEEE-BSS----PPPPPSS-EEEE-

pLDDT: mean 96.63, std 4.67, range [64.69, 98.94]

Radius of gyration: 20.58 Å; Cα contacts (8 Å, |Δi|>4): 731; chains: 2; bounding box: 46×55×53 Å